Protein AF-A0A4R6WQK3-F1 (afdb_monomer)

Structure (mmCIF, N/CA/C/O backbone):
data_AF-A0A4R6WQK3-F1
#
_entry.id   AF-A0A4R6WQK3-F1
#
loop_
_atom_site.group_PDB
_atom_site.id
_atom_site.type_symbol
_atom_site.label_atom_id
_atom_site.label_alt_id
_atom_site.label_comp_id
_atom_site.label_asym_id
_atom_site.label_entity_id
_atom_site.label_seq_id
_atom_site.pdbx_PDB_ins_code
_atom_site.Cartn_x
_atom_site.Cartn_y
_atom_site.Cartn_z
_atom_site.occupancy
_atom_site.B_iso_or_equiv
_atom_site.auth_seq_id
_atom_site.auth_comp_id
_atom_site.auth_asym_id
_atom_site.auth_atom_id
_atom_site.pdbx_PDB_model_num
ATOM 1 N N . MET A 1 1 ? -24.749 -56.061 76.853 1.00 40.59 1 MET A N 1
ATOM 2 C CA . MET A 1 1 ? -24.405 -57.499 76.813 1.00 40.59 1 MET A CA 1
ATOM 3 C C . MET A 1 1 ? -24.961 -58.048 75.501 1.00 40.59 1 MET A C 1
ATOM 5 O O . MET A 1 1 ? -26.151 -57.873 75.310 1.00 40.59 1 MET A O 1
ATOM 9 N N . PHE A 1 2 ? -24.096 -58.599 74.630 1.00 40.03 2 PHE A N 1
ATOM 10 C CA . PHE A 1 2 ? -24.339 -59.311 73.343 1.00 40.03 2 PHE A CA 1
ATOM 11 C C . PHE A 1 2 ? -25.152 -58.577 72.244 1.00 40.03 2 PHE A C 1
ATOM 13 O O . PHE A 1 2 ? -26.299 -58.220 72.456 1.00 40.03 2 PHE A O 1
ATOM 20 N N . LEU A 1 3 ? -24.577 -58.136 71.110 1.00 48.84 3 LEU A N 1
ATOM 21 C CA . LEU A 1 3 ? -24.035 -58.845 69.920 1.00 48.84 3 LEU A CA 1
ATOM 22 C C . LEU A 1 3 ? -25.043 -59.727 69.158 1.00 48.84 3 LEU A C 1
ATOM 24 O O . LEU A 1 3 ? -25.442 -60.771 69.660 1.00 48.84 3 LEU A O 1
ATOM 28 N N . THR A 1 4 ? -25.350 -59.337 67.910 1.00 48.41 4 THR A N 1
ATOM 29 C CA . THR A 1 4 ? -25.173 -60.059 66.613 1.00 48.41 4 THR A CA 1
ATOM 30 C C . THR A 1 4 ? -26.139 -59.457 65.571 1.00 48.41 4 THR A C 1
ATOM 32 O O . THR A 1 4 ? -27.301 -59.228 65.868 1.00 48.41 4 THR A O 1
ATOM 35 N N . SER A 1 5 ? -25.657 -58.883 64.463 1.00 50.44 5 SER A N 1
ATOM 36 C CA . SER A 1 5 ? -25.149 -59.497 63.217 1.00 50.44 5 SER A CA 1
ATOM 37 C C . SER A 1 5 ? -26.269 -59.800 62.212 1.00 50.44 5 SER A C 1
ATOM 39 O O . SER A 1 5 ? -27.180 -60.565 62.504 1.00 50.44 5 SER A O 1
ATOM 41 N N . GLY A 1 6 ? -26.177 -59.205 61.020 1.00 42.44 6 GLY A N 1
ATOM 42 C CA . GLY A 1 6 ? -27.112 -59.422 59.915 1.00 42.44 6 GLY A CA 1
ATOM 43 C C . GLY A 1 6 ? -26.824 -58.505 58.728 1.00 42.44 6 GLY A C 1
ATOM 44 O O . GLY A 1 6 ? -27.454 -57.469 58.566 1.00 42.44 6 GLY A O 1
ATOM 45 N N . CYS A 1 7 ? -25.825 -58.883 57.935 1.00 49.28 7 CYS A N 1
ATOM 46 C CA . CYS A 1 7 ? -25.384 -58.232 56.706 1.00 49.28 7 CYS A CA 1
ATOM 47 C C . CYS A 1 7 ? -26.190 -58.778 55.512 1.00 49.28 7 CYS A C 1
ATOM 49 O O . CYS A 1 7 ? -26.206 -59.992 55.328 1.00 49.28 7 CYS A O 1
ATOM 51 N N . VAL A 1 8 ? -26.804 -57.923 54.684 1.00 52.94 8 VAL A N 1
ATOM 52 C CA . VAL A 1 8 ? -27.181 -58.260 53.295 1.00 52.94 8 VAL A CA 1
ATOM 53 C C . VAL A 1 8 ? -26.970 -57.020 52.430 1.00 52.94 8 VAL A C 1
ATOM 55 O O . VAL A 1 8 ? -27.574 -55.975 52.662 1.00 52.94 8 VAL A O 1
ATOM 58 N N . GLY A 1 9 ? -26.058 -57.139 51.467 1.00 49.06 9 GLY A N 1
ATOM 59 C CA . GLY A 1 9 ? -25.699 -56.079 50.536 1.00 49.06 9 GLY A CA 1
ATOM 60 C C . GLY A 1 9 ? -26.681 -55.926 49.377 1.00 49.06 9 GLY A C 1
ATOM 61 O O . GLY A 1 9 ? -27.311 -56.885 48.938 1.00 49.06 9 GLY A O 1
ATOM 62 N N . GLN A 1 10 ? -26.735 -54.713 48.834 1.00 50.44 10 GLN A N 1
ATOM 63 C CA . GLN A 1 10 ? -27.190 -54.454 47.472 1.00 50.44 10 GLN A CA 1
ATOM 64 C C . GLN A 1 10 ? -26.220 -53.470 46.819 1.00 50.44 10 GLN A C 1
ATOM 66 O O . GLN A 1 10 ? -26.047 -52.339 47.268 1.00 50.44 10 GLN A O 1
ATOM 71 N N . ALA A 1 11 ? -25.549 -53.950 45.774 1.00 47.66 11 ALA A N 1
ATOM 72 C CA . ALA A 1 11 ? -24.710 -53.158 44.898 1.00 47.66 11 ALA A CA 1
ATOM 73 C C . ALA A 1 11 ? -25.606 -52.344 43.954 1.00 47.66 11 ALA A C 1
ATOM 75 O O . ALA A 1 11 ? -26.336 -52.915 43.146 1.00 47.66 11 ALA A O 1
ATOM 76 N N . PHE A 1 12 ? -25.541 -51.016 44.042 1.00 48.69 12 PHE A N 1
ATOM 77 C CA . PHE A 1 12 ? -26.079 -50.130 43.014 1.00 48.69 12 PHE A CA 1
ATOM 78 C C . PHE A 1 12 ? -25.014 -49.931 41.934 1.00 48.69 12 PHE A C 1
ATOM 80 O O . PHE A 1 12 ? -23.957 -49.351 42.178 1.00 48.69 12 PHE A O 1
ATOM 87 N N . ALA A 1 13 ? -25.294 -50.439 40.737 1.00 47.22 13 ALA A N 1
ATOM 88 C CA . ALA A 1 13 ? -24.507 -50.175 39.545 1.00 47.22 13 ALA A CA 1
ATOM 89 C C . ALA A 1 13 ? -24.701 -48.709 39.117 1.00 47.22 13 ALA A C 1
ATOM 91 O O . ALA A 1 13 ? -25.792 -48.314 38.705 1.00 47.22 13 ALA A O 1
ATOM 92 N N . LEU A 1 14 ? -23.640 -47.901 39.210 1.00 48.97 14 LEU A N 1
ATOM 93 C CA . LEU A 1 14 ? -23.557 -46.596 38.553 1.00 48.97 14 LEU A CA 1
ATOM 94 C C . LEU A 1 14 ? -23.382 -46.818 37.042 1.00 48.97 14 LEU A C 1
ATOM 96 O O . LEU A 1 14 ? -22.298 -47.163 36.575 1.00 48.97 14 LEU A O 1
ATOM 100 N N . GLY A 1 15 ? -24.451 -46.614 36.275 1.00 45.59 15 GLY A N 1
ATOM 101 C CA . GLY A 1 15 ? -24.386 -46.489 34.820 1.00 45.59 15 GLY A CA 1
ATOM 102 C C . GLY A 1 15 ? -23.934 -45.083 34.429 1.00 45.59 15 GLY A C 1
ATOM 103 O O . GLY A 1 15 ? -24.731 -44.149 34.445 1.00 45.59 15 GLY A O 1
ATOM 104 N N . LEU A 1 16 ? -22.654 -44.929 34.087 1.00 52.94 16 LEU A N 1
ATOM 105 C CA . LEU A 1 16 ? -22.086 -43.698 33.539 1.00 52.94 16 LEU A CA 1
ATOM 106 C C . LEU A 1 16 ? -22.396 -43.634 32.029 1.00 52.94 16 LEU A C 1
ATOM 108 O O . LEU A 1 16 ? -21.703 -44.240 31.215 1.00 52.94 16 LEU A O 1
ATOM 112 N N . PHE A 1 17 ? -23.464 -42.931 31.647 1.00 49.69 17 PHE A N 1
ATOM 113 C CA . PHE A 1 17 ? -23.782 -42.645 30.243 1.00 49.69 17 PHE A CA 1
ATOM 114 C C . PHE A 1 17 ? -22.910 -41.471 29.759 1.00 49.69 17 PHE A C 1
ATOM 116 O O . PHE A 1 17 ? -23.266 -40.304 29.915 1.00 49.69 17 PHE A O 1
ATOM 123 N N . CYS A 1 18 ? -21.742 -41.768 29.183 1.00 47.00 18 CYS A N 1
ATOM 124 C CA . CYS A 1 18 ? -20.957 -40.787 28.429 1.00 47.00 18 CYS A CA 1
ATOM 125 C C . CYS A 1 18 ? -21.661 -40.491 27.097 1.00 47.00 18 CYS A C 1
ATOM 127 O O . CYS A 1 18 ? -21.449 -41.181 26.101 1.00 47.00 18 CYS A O 1
ATOM 129 N N . ALA A 1 19 ? -22.505 -39.459 27.074 1.00 54.47 19 ALA A N 1
ATOM 130 C CA . ALA A 1 19 ? -22.996 -38.867 25.837 1.00 54.47 19 ALA A CA 1
ATOM 131 C C . ALA A 1 19 ? -21.836 -38.128 25.148 1.00 54.47 19 ALA A C 1
ATOM 133 O O . ALA A 1 19 ? -21.533 -36.976 25.457 1.00 54.47 19 ALA A O 1
ATOM 134 N N . VAL A 1 20 ? -21.156 -38.814 24.228 1.00 56.25 20 VAL A N 1
ATOM 135 C CA . VAL A 1 20 ? -20.190 -38.207 23.308 1.00 56.25 20 VAL A CA 1
ATOM 136 C C . VAL A 1 20 ? -20.979 -37.346 22.321 1.00 56.25 20 VAL A C 1
ATOM 138 O O . VAL A 1 20 ? -21.488 -37.832 21.313 1.00 56.25 20 VAL A O 1
ATOM 141 N N . LEU A 1 21 ? -21.125 -36.059 22.639 1.00 55.09 21 LEU A N 1
ATOM 142 C CA . LEU A 1 21 ? -21.570 -35.038 21.695 1.00 55.09 21 LEU A CA 1
ATOM 143 C C . LEU A 1 21 ? -20.477 -34.887 20.632 1.00 55.09 21 LEU A C 1
ATOM 145 O O . LEU A 1 21 ? -19.506 -34.154 20.811 1.00 55.09 21 LEU A O 1
ATOM 149 N N . GLY A 1 22 ? -20.621 -35.640 19.541 1.00 47.19 22 GLY A N 1
ATOM 150 C CA . GLY A 1 22 ? -19.824 -35.489 18.331 1.00 47.19 22 GLY A CA 1
ATOM 151 C C . GLY A 1 22 ? -20.093 -34.127 17.704 1.00 47.19 22 GLY A C 1
ATOM 152 O O . GLY A 1 22 ? -20.988 -33.984 16.875 1.00 47.19 22 GLY A O 1
ATOM 153 N N . GLY A 1 23 ? -19.339 -33.116 18.132 1.00 52.25 23 GLY A N 1
ATOM 154 C CA . GLY A 1 23 ? -19.274 -31.835 17.447 1.00 52.25 23 GLY A CA 1
ATOM 155 C C . GLY A 1 23 ? -18.709 -32.056 16.050 1.00 52.25 23 GLY A C 1
ATOM 156 O O . GLY A 1 23 ? -17.587 -32.538 15.900 1.00 52.25 23 GLY A O 1
ATOM 157 N N . PHE A 1 24 ? -19.495 -31.721 15.029 1.00 51.81 24 PHE A N 1
ATOM 158 C CA . PHE A 1 24 ? -19.010 -31.607 13.661 1.00 51.81 24 PHE A CA 1
ATOM 159 C C . PHE A 1 24 ? -17.927 -30.526 13.639 1.00 51.81 24 PHE A C 1
ATOM 161 O O . PHE A 1 24 ? -18.221 -29.332 13.665 1.00 51.81 24 PHE A O 1
ATOM 168 N N . V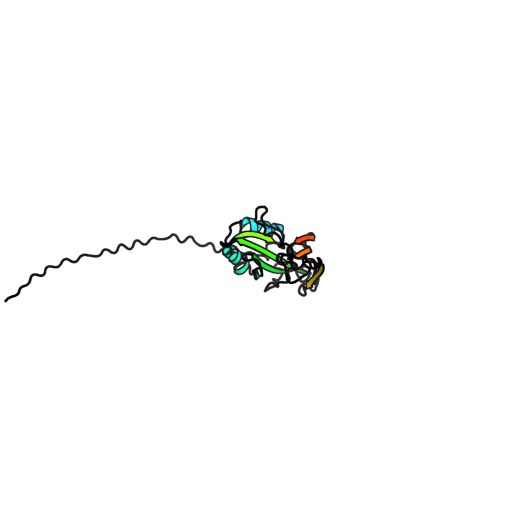AL A 1 25 ? -16.662 -30.944 13.634 1.00 50.97 25 VAL A N 1
ATOM 169 C CA . VAL A 1 25 ? -15.543 -30.053 13.342 1.00 50.97 25 VAL A CA 1
ATOM 170 C C . VAL A 1 25 ? -15.605 -29.807 11.842 1.00 50.97 25 VAL A C 1
ATOM 172 O O . VAL A 1 25 ? -15.154 -30.634 11.050 1.00 50.97 25 VAL A O 1
ATOM 175 N N . SER A 1 26 ? -16.245 -28.710 11.437 1.00 51.59 26 SER A N 1
ATOM 176 C CA . SER A 1 26 ? -16.179 -28.260 10.051 1.00 51.59 26 SER A CA 1
ATOM 177 C C . SER A 1 26 ? -14.702 -28.120 9.673 1.00 51.59 26 SER A C 1
ATOM 179 O O . SER A 1 26 ? -13.951 -27.500 10.433 1.00 51.59 26 SER A O 1
ATOM 181 N N . PRO A 1 27 ? -14.253 -28.701 8.547 1.00 44.97 27 PRO A N 1
ATOM 182 C CA . PRO A 1 27 ? -12.886 -28.519 8.097 1.00 44.97 27 PRO A CA 1
ATOM 183 C C . PRO A 1 27 ? -12.655 -27.021 7.913 1.00 44.97 27 PRO A C 1
ATOM 185 O O . PRO A 1 27 ? -13.315 -26.375 7.102 1.00 44.97 27 PRO A O 1
ATOM 188 N N . SER A 1 28 ? -11.742 -26.467 8.710 1.00 45.31 28 SER A N 1
ATOM 189 C CA . SER A 1 28 ? -11.215 -25.130 8.483 1.00 45.31 28 SER A CA 1
ATOM 190 C C . SER A 1 28 ? -10.532 -25.171 7.122 1.00 45.31 28 SER A C 1
ATOM 192 O O . SER A 1 28 ? -9.468 -25.776 6.976 1.00 45.31 28 SER A O 1
ATOM 194 N N . SER A 1 29 ? -11.181 -24.623 6.094 1.00 52.72 29 SER A N 1
ATOM 195 C CA . SER A 1 29 ? -10.520 -24.364 4.824 1.00 52.72 29 SER A CA 1
ATOM 196 C C . SER A 1 29 ? -9.382 -23.407 5.140 1.00 52.72 29 SER A C 1
ATOM 198 O O . SER A 1 29 ? -9.635 -22.244 5.458 1.00 52.72 29 SER A O 1
ATOM 200 N N . ALA A 1 30 ? -8.145 -23.905 5.124 1.00 53.00 30 ALA A N 1
ATOM 201 C CA . ALA A 1 30 ? -6.971 -23.058 5.220 1.00 53.00 30 ALA A CA 1
ATOM 202 C C . ALA A 1 30 ? -7.090 -22.025 4.098 1.00 53.00 30 ALA A C 1
ATOM 204 O O . ALA A 1 30 ? -7.002 -22.372 2.920 1.00 53.00 30 ALA A O 1
ATOM 205 N N . GLN A 1 31 ? -7.409 -20.787 4.467 1.00 61.62 31 GLN A N 1
ATOM 206 C CA . GLN A 1 31 ? -7.573 -19.712 3.510 1.00 61.62 31 GLN A CA 1
ATOM 207 C C . GLN A 1 31 ? -6.227 -19.547 2.813 1.00 61.62 31 GLN A C 1
ATOM 209 O O . GLN A 1 31 ? -5.219 -19.258 3.460 1.00 61.62 31 GLN A O 1
ATOM 214 N N . SER A 1 32 ? -6.192 -19.838 1.512 1.00 74.56 32 SER A N 1
ATOM 215 C CA . SER A 1 32 ? -4.992 -19.650 0.708 1.00 74.56 32 SER A CA 1
ATOM 216 C C . SER A 1 32 ? -4.577 -18.186 0.816 1.00 74.56 32 SER A C 1
ATOM 218 O O . SER A 1 32 ? -5.418 -17.301 0.654 1.00 74.56 32 SER A O 1
ATOM 220 N N . GLY A 1 33 ? -3.305 -17.942 1.126 1.00 89.25 33 GLY A N 1
ATOM 221 C CA . GLY A 1 33 ? -2.746 -16.595 1.174 1.00 89.25 33 GLY A CA 1
ATOM 222 C C . GLY A 1 33 ? -2.925 -15.830 -0.133 1.00 89.25 33 GLY A C 1
ATOM 223 O O . GLY A 1 33 ? -3.205 -16.416 -1.180 1.00 89.25 33 GLY A O 1
ATOM 224 N N . ILE A 1 34 ? -2.723 -14.516 -0.074 1.00 94.19 34 ILE A N 1
ATOM 225 C CA . ILE A 1 34 ? -2.724 -13.681 -1.275 1.00 94.19 34 ILE A CA 1
ATOM 226 C C . ILE A 1 34 ? -1.427 -13.882 -2.055 1.00 94.19 34 ILE A C 1
ATOM 228 O O . ILE A 1 34 ? -0.342 -13.635 -1.537 1.00 94.19 34 ILE A O 1
ATOM 232 N N . ASP A 1 35 ? -1.544 -14.273 -3.323 1.00 95.69 35 ASP A N 1
ATOM 233 C CA . ASP A 1 35 ? -0.432 -14.209 -4.269 1.00 95.69 35 ASP A CA 1
ATOM 234 C C . ASP A 1 35 ? -0.355 -12.806 -4.885 1.00 95.69 35 ASP A C 1
ATOM 236 O O . ASP A 1 35 ? -0.989 -12.508 -5.902 1.00 95.69 35 ASP A O 1
ATOM 240 N N . PHE A 1 36 ? 0.437 -11.937 -4.259 1.00 96.75 36 PHE A N 1
ATOM 241 C CA . PHE A 1 36 ? 0.648 -10.563 -4.712 1.00 96.75 36 PHE A CA 1
ATOM 242 C C . PHE A 1 36 ? 1.251 -10.456 -6.118 1.00 96.75 36 PHE A C 1
ATOM 244 O O . PHE A 1 36 ? 1.063 -9.425 -6.762 1.00 96.75 36 PHE A O 1
ATOM 251 N N . HIS A 1 37 ? 1.952 -11.485 -6.611 1.00 95.19 37 HIS A N 1
ATOM 252 C CA . HIS A 1 37 ? 2.523 -11.476 -7.961 1.00 95.19 37 HIS A CA 1
ATOM 253 C C . HIS A 1 37 ? 1.466 -11.677 -9.047 1.00 95.19 37 HIS A C 1
ATOM 255 O O . HIS A 1 37 ? 1.647 -11.211 -10.171 1.00 95.19 37 HIS A O 1
ATOM 261 N N . SER A 1 38 ? 0.368 -12.360 -8.719 1.00 95.56 38 SER A N 1
ATOM 262 C CA . SER A 1 38 ? -0.731 -12.613 -9.656 1.00 95.56 38 SER A CA 1
ATOM 263 C C . SER A 1 38 ? -1.628 -11.392 -9.886 1.00 95.56 38 SER A C 1
ATOM 265 O O . SER A 1 38 ? -2.363 -11.336 -10.872 1.00 95.56 38 SER A O 1
ATOM 267 N N . VAL A 1 39 ? -1.563 -10.397 -8.997 1.00 97.31 39 VAL A N 1
ATOM 268 C CA . VAL A 1 39 ? -2.381 -9.185 -9.062 1.00 97.31 39 VAL A CA 1
ATOM 269 C C . VAL A 1 39 ? -1.574 -8.075 -9.720 1.00 97.31 39 VAL A C 1
ATOM 271 O O . VAL A 1 39 ? -0.592 -7.595 -9.164 1.00 97.31 39 VAL A O 1
ATOM 274 N N . VAL A 1 40 ? -1.983 -7.655 -10.918 1.00 96.75 40 VAL A N 1
ATOM 275 C CA . VAL A 1 40 ? -1.186 -6.724 -11.734 1.00 96.75 40 VAL A CA 1
ATOM 276 C C . VAL A 1 40 ? -1.645 -5.278 -11.584 1.00 96.75 40 VAL A C 1
ATOM 278 O O . VAL A 1 40 ? -0.815 -4.376 -11.663 1.00 96.75 40 VAL A O 1
ATOM 281 N N . THR A 1 41 ? -2.941 -5.018 -11.392 1.00 97.88 41 THR A N 1
ATOM 282 C CA . THR A 1 41 ? -3.485 -3.650 -11.388 1.00 97.88 41 THR A CA 1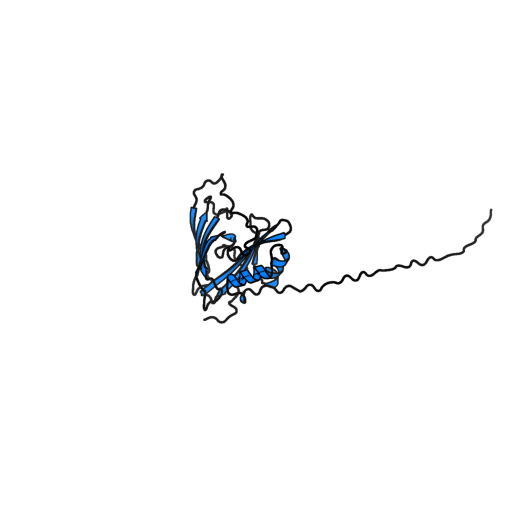
ATOM 283 C C . THR A 1 41 ? -4.116 -3.267 -10.051 1.00 97.88 41 THR A C 1
ATOM 285 O O . THR A 1 41 ? -4.580 -4.121 -9.294 1.00 97.88 41 THR A O 1
ATOM 288 N N . LEU A 1 42 ? -4.185 -1.959 -9.767 1.00 96.81 42 LEU A N 1
ATOM 289 C CA . LEU A 1 42 ? -4.896 -1.443 -8.585 1.00 96.81 42 LEU A CA 1
ATOM 290 C C . LEU A 1 42 ? -6.372 -1.881 -8.559 1.00 96.81 42 LEU A C 1
ATOM 292 O O . LEU A 1 42 ? -6.918 -2.152 -7.491 1.00 96.81 42 LEU A O 1
ATOM 296 N N . GLN A 1 43 ? -7.013 -1.962 -9.730 1.00 97.12 43 GLN A N 1
ATOM 297 C CA . GLN A 1 43 ? -8.407 -2.388 -9.857 1.00 97.12 43 GLN A CA 1
ATOM 298 C C . GLN A 1 43 ? -8.581 -3.866 -9.496 1.00 97.12 43 GLN A C 1
ATOM 300 O O . GLN A 1 43 ? -9.524 -4.201 -8.780 1.00 97.12 43 GLN A O 1
ATOM 305 N N . ASP A 1 44 ? -7.666 -4.729 -9.939 1.00 98.00 44 ASP A N 1
ATOM 306 C CA . ASP A 1 44 ? -7.709 -6.159 -9.619 1.00 98.00 44 ASP A CA 1
ATOM 307 C C . ASP A 1 44 ? -7.529 -6.382 -8.118 1.00 98.00 44 ASP A C 1
ATOM 309 O O . ASP A 1 44 ? -8.294 -7.130 -7.510 1.00 98.00 44 ASP A O 1
ATOM 313 N N . MET A 1 45 ? -6.582 -5.669 -7.495 1.00 98.25 45 MET A N 1
ATOM 314 C CA . MET A 1 45 ? -6.395 -5.725 -6.043 1.00 98.25 45 MET A CA 1
ATOM 315 C C . MET A 1 45 ? -7.644 -5.237 -5.308 1.00 98.25 45 MET A C 1
ATOM 317 O O . MET A 1 45 ? -8.094 -5.871 -4.356 1.00 98.25 45 MET A O 1
ATOM 321 N N . ARG A 1 46 ? -8.264 -4.144 -5.771 1.00 98.25 46 ARG A N 1
ATOM 322 C CA . ARG A 1 46 ? -9.514 -3.637 -5.189 1.00 98.25 46 ARG A CA 1
ATOM 323 C C . ARG A 1 46 ? -10.617 -4.684 -5.254 1.00 98.25 46 ARG A C 1
ATOM 325 O O . ARG A 1 46 ? -11.256 -4.950 -4.238 1.00 98.25 46 ARG A O 1
ATOM 332 N N . GLN A 1 47 ? -10.824 -5.289 -6.421 1.00 98.25 47 GLN A N 1
ATOM 333 C CA . GLN A 1 47 ? -11.848 -6.310 -6.608 1.00 98.25 47 GLN A CA 1
ATOM 334 C C . GLN A 1 47 ? -11.574 -7.543 -5.742 1.00 98.25 47 GLN A C 1
ATOM 336 O O . GLN A 1 47 ? -12.504 -8.084 -5.139 1.00 98.25 47 GLN A O 1
ATOM 341 N N . LEU A 1 48 ? -10.310 -7.960 -5.642 1.00 97.69 48 LEU A N 1
ATOM 342 C CA . LEU A 1 48 ? -9.889 -9.049 -4.772 1.00 97.69 48 LEU A CA 1
ATOM 343 C C . LEU A 1 48 ? -10.271 -8.759 -3.319 1.00 97.69 48 LEU A C 1
ATOM 345 O O . LEU A 1 48 ? -10.941 -9.587 -2.702 1.00 97.69 48 LEU A O 1
ATOM 349 N N . ILE A 1 49 ? -9.909 -7.582 -2.794 1.00 98.06 49 ILE A N 1
ATOM 350 C CA . ILE A 1 49 ? -10.204 -7.220 -1.401 1.00 98.06 49 ILE A CA 1
ATOM 351 C C . ILE A 1 49 ? -11.712 -7.166 -1.166 1.00 98.06 49 ILE A C 1
ATOM 353 O O . ILE A 1 49 ? -12.198 -7.761 -0.209 1.00 98.06 49 ILE A O 1
ATOM 357 N N . MET A 1 50 ? -12.466 -6.524 -2.063 1.00 97.75 50 MET A N 1
ATOM 358 C CA . MET A 1 50 ? -13.924 -6.434 -1.934 1.00 97.75 50 MET A CA 1
ATOM 359 C C . MET A 1 50 ? -14.607 -7.803 -1.920 1.00 97.75 50 MET A C 1
ATOM 361 O O . MET A 1 50 ? -15.608 -7.981 -1.232 1.00 97.75 50 MET A O 1
ATOM 365 N N . THR A 1 51 ?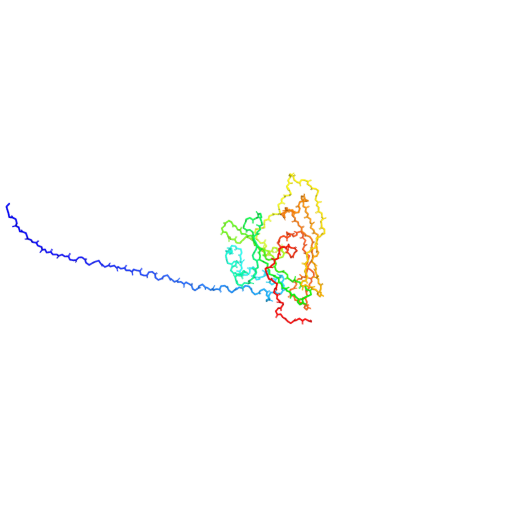 -14.078 -8.761 -2.683 1.00 96.94 51 THR A N 1
ATOM 366 C CA . THR A 1 51 ? -14.675 -10.094 -2.825 1.00 96.94 51 THR A CA 1
ATOM 367 C C . THR A 1 51 ? -14.294 -11.014 -1.666 1.00 96.94 51 THR A C 1
ATOM 369 O O . THR A 1 51 ? -15.134 -11.769 -1.185 1.00 96.94 51 THR A O 1
ATOM 372 N N . GLN A 1 52 ? -13.035 -10.977 -1.224 1.00 96.69 52 GLN A N 1
ATOM 373 C CA . GLN A 1 52 ? -12.509 -11.924 -0.235 1.00 96.69 52 GLN A CA 1
ATOM 374 C C . GLN A 1 52 ? -12.602 -11.424 1.209 1.00 96.69 52 GLN A C 1
ATOM 376 O O . GLN A 1 52 ? -12.655 -12.238 2.130 1.00 96.69 52 GLN A O 1
ATOM 381 N N . PHE A 1 53 ? -12.626 -10.106 1.413 1.00 97.19 53 PHE A N 1
ATOM 382 C CA . PHE A 1 53 ? -12.586 -9.480 2.734 1.00 97.19 53 PHE A CA 1
ATOM 383 C C . PHE A 1 53 ? -13.650 -8.381 2.847 1.00 97.19 53 PHE A C 1
ATOM 385 O O . PHE A 1 53 ? -13.305 -7.209 2.986 1.00 97.19 53 PHE A O 1
ATOM 392 N N . PRO A 1 54 ? -14.952 -8.714 2.771 1.00 97.38 54 PRO A N 1
ATOM 393 C CA . PRO A 1 54 ? -16.012 -7.719 2.906 1.00 97.38 54 PRO A CA 1
ATOM 394 C C . PRO A 1 54 ? -15.938 -6.974 4.251 1.00 97.38 54 PRO A C 1
ATOM 396 O O . PRO A 1 54 ? -15.324 -7.444 5.215 1.00 97.38 54 PRO A O 1
ATOM 399 N N . LEU A 1 55 ? -16.603 -5.820 4.344 1.00 98.06 55 LEU A N 1
ATOM 400 C CA . LEU A 1 55 ? -16.766 -5.105 5.616 1.00 98.06 55 LEU A CA 1
ATOM 401 C C . LEU A 1 55 ? -17.281 -6.053 6.714 1.00 98.06 55 LEU A C 1
ATOM 403 O O . LEU A 1 55 ? -18.113 -6.925 6.465 1.00 98.06 55 LEU A O 1
ATOM 407 N N . GLY A 1 56 ? -16.758 -5.903 7.929 1.00 97.69 56 GLY A N 1
ATOM 408 C CA . GLY A 1 56 ? -17.016 -6.811 9.046 1.00 97.69 56 GLY A CA 1
ATOM 409 C C . GLY A 1 56 ? -16.090 -8.034 9.116 1.00 97.69 56 GLY A C 1
ATOM 410 O O . GLY A 1 56 ? -16.155 -8.787 10.093 1.00 97.69 56 GLY A O 1
ATOM 411 N N . THR A 1 57 ? -15.210 -8.242 8.129 1.00 98.25 57 THR A N 1
ATOM 412 C CA . THR A 1 57 ? -14.200 -9.311 8.193 1.00 98.25 57 THR A CA 1
ATOM 413 C C . THR A 1 57 ? -13.319 -9.149 9.432 1.00 98.25 57 THR A C 1
ATOM 415 O O . THR A 1 57 ? -12.980 -8.036 9.830 1.00 98.25 57 THR A O 1
ATOM 418 N N . ASP A 1 58 ? -12.982 -10.271 10.064 1.00 98.12 58 ASP A N 1
ATOM 419 C CA . ASP A 1 58 ? -12.142 -10.299 11.256 1.00 98.12 58 ASP A CA 1
ATOM 420 C C . ASP A 1 58 ? -10.689 -9.902 10.942 1.00 98.12 58 ASP A C 1
ATOM 422 O O . ASP A 1 58 ? -10.114 -10.325 9.934 1.00 98.12 58 ASP A O 1
ATOM 426 N N . ARG A 1 59 ? -10.076 -9.113 11.828 1.00 98.19 59 ARG A N 1
ATOM 427 C CA . ARG A 1 59 ? -8.679 -8.672 11.722 1.00 98.19 59 ARG A CA 1
ATOM 428 C C . ARG A 1 59 ? -7.705 -9.832 11.541 1.00 98.19 59 ARG A C 1
ATOM 430 O O . ARG A 1 59 ? -6.780 -9.731 10.735 1.00 98.19 59 ARG A O 1
ATOM 437 N N . GLN A 1 60 ? -7.908 -10.945 12.243 1.00 97.94 60 GLN A N 1
ATOM 438 C CA . GLN A 1 60 ? -7.028 -12.102 12.123 1.00 97.94 60 GLN A CA 1
ATOM 439 C C . GLN A 1 60 ? -7.162 -12.770 10.751 1.00 97.94 60 GLN A C 1
ATOM 441 O O . GLN A 1 60 ? -6.170 -13.265 10.225 1.00 97.94 60 GLN A O 1
ATOM 446 N N . THR A 1 61 ? -8.340 -12.735 10.123 1.00 97.25 61 THR A N 1
ATOM 447 C CA . THR A 1 61 ? -8.524 -13.245 8.755 1.00 97.25 61 THR A CA 1
ATOM 448 C C . THR A 1 61 ? -7.667 -12.475 7.749 1.00 97.25 61 THR A C 1
ATOM 450 O O . THR A 1 61 ? -6.984 -13.104 6.940 1.00 97.25 61 THR A O 1
ATOM 453 N N . LEU A 1 62 ? -7.638 -11.137 7.822 1.00 97.50 62 LEU A N 1
ATOM 454 C CA . LEU A 1 62 ? -6.773 -10.329 6.948 1.00 97.50 62 LEU A CA 1
ATOM 455 C C . LEU A 1 62 ? -5.293 -10.603 7.227 1.00 97.50 62 LEU A C 1
ATOM 457 O O . LEU A 1 62 ? -4.528 -10.820 6.288 1.00 97.50 62 LEU A O 1
ATOM 461 N N . ARG A 1 63 ? -4.888 -10.652 8.503 1.00 98.06 63 ARG A N 1
ATOM 462 C CA . ARG A 1 63 ? -3.504 -10.974 8.887 1.00 98.06 63 ARG A CA 1
ATOM 463 C C . ARG A 1 63 ? -3.072 -12.338 8.355 1.00 98.06 63 ARG A C 1
ATOM 465 O O . ARG A 1 63 ? -2.024 -12.430 7.726 1.00 98.06 63 ARG A O 1
ATOM 472 N N . ASN A 1 64 ? -3.894 -13.371 8.515 1.00 97.56 64 ASN A N 1
ATOM 473 C CA . ASN A 1 64 ? -3.589 -14.704 7.997 1.00 97.56 64 ASN A CA 1
ATOM 474 C C . ASN A 1 64 ? -3.412 -14.682 6.469 1.00 97.56 64 ASN A C 1
ATOM 476 O O . ASN A 1 64 ? -2.488 -15.297 5.941 1.00 97.56 64 ASN A O 1
ATOM 480 N N . ALA A 1 65 ? -4.277 -13.965 5.746 1.00 97.12 65 ALA A N 1
ATOM 481 C CA . ALA A 1 65 ? -4.230 -13.933 4.289 1.00 97.12 65 ALA A CA 1
ATOM 482 C C . ALA A 1 65 ? -3.043 -13.124 3.741 1.00 97.12 65 ALA A C 1
ATOM 484 O O . ALA A 1 65 ? -2.339 -13.600 2.847 1.00 97.12 65 ALA A O 1
ATOM 485 N N . PHE A 1 66 ? -2.805 -11.920 4.269 1.00 97.81 66 PHE A N 1
ATOM 486 C CA . PHE A 1 66 ? -1.766 -11.018 3.769 1.00 97.81 66 PHE A CA 1
ATOM 487 C C . PHE A 1 66 ? -0.388 -11.298 4.368 1.00 97.81 66 PHE A C 1
ATOM 489 O O . PHE A 1 66 ? 0.598 -11.243 3.641 1.00 97.81 66 PHE A O 1
ATOM 496 N N . VAL A 1 67 ? -0.299 -11.619 5.660 1.00 97.69 67 VAL A N 1
ATOM 497 C CA . VAL A 1 67 ? 0.975 -11.804 6.375 1.00 97.69 67 VAL A CA 1
ATOM 498 C C . VAL A 1 67 ? 1.403 -13.264 6.324 1.00 97.69 67 VAL A C 1
ATOM 500 O O . VAL A 1 67 ? 2.411 -13.591 5.700 1.00 97.69 67 VAL A O 1
ATOM 503 N N . ASP A 1 68 ? 0.631 -14.169 6.924 1.00 96.00 68 ASP A N 1
ATOM 504 C CA . ASP A 1 68 ? 1.064 -15.566 7.050 1.00 96.00 68 ASP A CA 1
ATOM 505 C C . ASP A 1 68 ? 1.090 -16.267 5.692 1.00 96.00 68 ASP A C 1
ATOM 507 O O . ASP A 1 68 ? 2.059 -16.955 5.353 1.00 96.00 68 ASP A O 1
ATOM 511 N N . GLY A 1 69 ? 0.042 -16.057 4.898 1.00 93.94 69 GLY A N 1
ATOM 512 C CA . GLY A 1 69 ? -0.097 -16.597 3.556 1.00 93.94 69 GLY A CA 1
ATOM 513 C C . GLY A 1 69 ? 0.640 -15.776 2.497 1.00 93.94 69 GLY A C 1
ATOM 514 O O . GLY A 1 69 ? 1.410 -16.340 1.725 1.00 93.94 69 GLY A O 1
ATOM 515 N N . GLY A 1 70 ? 0.420 -14.458 2.470 1.00 95.88 70 GLY A N 1
ATOM 516 C CA . GLY A 1 70 ? 0.943 -13.559 1.433 1.00 95.88 70 GLY A CA 1
ATOM 517 C C . GLY A 1 70 ? 2.332 -12.971 1.697 1.00 95.88 70 GLY A C 1
ATOM 518 O O . GLY A 1 70 ? 2.906 -12.352 0.806 1.00 95.88 70 GLY A O 1
ATOM 519 N N . LYS A 1 71 ? 2.898 -13.174 2.893 1.00 97.31 71 LYS A N 1
ATOM 520 C CA . LYS A 1 71 ? 4.233 -12.690 3.299 1.00 97.31 71 LYS A CA 1
ATOM 521 C C . LYS A 1 71 ? 4.404 -11.168 3.272 1.00 97.31 71 LYS A C 1
ATOM 523 O O . LYS A 1 71 ? 5.531 -10.684 3.222 1.00 97.31 71 LYS A O 1
ATOM 528 N N . ALA A 1 72 ? 3.311 -10.410 3.330 1.00 98.31 72 ALA A N 1
ATOM 529 C CA . ALA A 1 72 ? 3.370 -8.968 3.510 1.00 98.31 72 ALA A CA 1
ATOM 530 C C . ALA A 1 72 ? 3.867 -8.608 4.915 1.00 98.31 72 ALA A C 1
ATOM 532 O O . ALA A 1 72 ? 3.573 -9.282 5.903 1.00 98.31 72 ALA A O 1
ATOM 533 N N . THR A 1 73 ? 4.570 -7.490 5.006 1.00 98.62 73 THR A N 1
ATOM 534 C CA . THR A 1 73 ? 5.035 -6.921 6.266 1.00 98.62 73 THR A CA 1
ATOM 535 C C . THR A 1 73 ? 3.919 -6.143 6.946 1.00 98.62 73 THR A C 1
ATOM 537 O O . THR A 1 73 ? 3.404 -5.175 6.392 1.00 98.62 73 THR A O 1
ATOM 540 N N . LEU A 1 74 ? 3.573 -6.534 8.172 1.00 98.50 74 LEU A N 1
ATOM 541 C CA . LEU A 1 74 ? 2.589 -5.841 9.000 1.00 98.50 74 LEU A CA 1
ATOM 542 C C . LEU A 1 74 ? 3.217 -4.653 9.746 1.00 98.50 74 LEU A C 1
ATOM 544 O O . LEU A 1 74 ? 4.275 -4.783 10.371 1.00 98.50 74 LEU A O 1
ATOM 548 N N . ARG A 1 75 ? 2.526 -3.511 9.737 1.00 98.38 75 ARG A N 1
ATOM 549 C CA . ARG A 1 75 ? 2.809 -2.343 10.585 1.00 98.38 75 ARG A CA 1
ATOM 550 C C . ARG A 1 75 ? 1.508 -1.809 11.175 1.00 98.38 75 ARG A C 1
ATOM 552 O O . ARG A 1 75 ? 0.535 -1.612 10.453 1.00 98.38 75 ARG A O 1
ATOM 559 N N . GLU A 1 76 ? 1.487 -1.560 12.477 1.00 97.44 76 GLU A N 1
ATOM 560 C CA . GLU A 1 76 ? 0.365 -0.875 13.128 1.00 97.44 76 GLU A CA 1
ATOM 561 C C . GLU A 1 76 ? 0.543 0.643 13.020 1.00 97.44 76 GLU A C 1
ATOM 563 O O . GLU A 1 76 ? 1.669 1.144 12.965 1.00 97.44 76 GLU A O 1
ATOM 568 N N . HIS A 1 77 ? -0.561 1.384 12.955 1.00 95.31 77 HIS A N 1
ATOM 569 C CA . HIS A 1 77 ? -0.499 2.842 12.939 1.00 95.31 77 HIS A CA 1
ATOM 570 C C . HIS A 1 77 ? -0.015 3.352 14.307 1.00 95.31 77 HIS A C 1
ATOM 572 O O . HIS A 1 77 ? -0.535 2.900 15.330 1.00 95.31 77 HIS A O 1
ATOM 578 N N . PRO A 1 78 ? 0.928 4.312 14.370 1.00 92.06 78 PRO A N 1
ATOM 579 C CA . PRO A 1 78 ? 1.543 4.728 15.636 1.00 92.06 78 PRO A CA 1
ATOM 580 C C . PRO A 1 78 ? 0.555 5.345 16.642 1.00 92.06 78 PRO A C 1
ATOM 582 O O . PRO A 1 78 ? 0.675 5.119 17.843 1.00 92.06 78 PRO A O 1
ATOM 585 N N . SER A 1 79 ? -0.434 6.102 16.164 1.00 89.19 79 SER A N 1
ATOM 586 C CA . SER A 1 79 ? -1.422 6.808 16.999 1.00 89.19 79 SER A CA 1
ATOM 587 C C . SER A 1 79 ? -2.868 6.290 16.886 1.00 89.19 79 SER A C 1
ATOM 589 O O . SER A 1 79 ? -3.663 6.471 17.811 1.00 89.19 79 SER A O 1
ATOM 591 N N . ARG A 1 80 ? -3.243 5.639 15.773 1.00 90.12 80 ARG A N 1
ATOM 592 C CA . ARG A 1 80 ? -4.619 5.208 15.490 1.00 90.12 80 ARG A CA 1
ATOM 593 C C . ARG A 1 80 ? -4.794 3.737 15.848 1.00 90.12 80 ARG A C 1
ATOM 595 O O . ARG A 1 80 ? -4.468 2.837 15.073 1.00 90.12 80 ARG A O 1
ATOM 602 N N . LYS A 1 81 ? -5.340 3.485 17.039 1.00 93.31 81 LYS A N 1
ATOM 603 C CA . LYS A 1 81 ? -5.698 2.126 17.471 1.00 93.31 81 LYS A CA 1
ATOM 604 C C . LYS A 1 81 ? -6.653 1.483 16.467 1.00 93.31 81 LYS A C 1
ATOM 606 O O . LYS A 1 81 ? -7.627 2.104 16.064 1.00 93.31 81 LYS A O 1
ATOM 611 N N . GLY A 1 82 ? -6.378 0.232 16.110 1.00 95.25 82 GLY A N 1
ATOM 612 C CA . GLY A 1 82 ? -7.194 -0.506 15.147 1.00 95.25 82 GLY A CA 1
ATOM 613 C C . GLY A 1 82 ? -6.908 -0.163 13.684 1.00 95.25 82 GLY A C 1
ATOM 614 O O . GLY A 1 82 ? -7.592 -0.695 12.828 1.00 95.25 82 GLY A O 1
ATOM 615 N N . SER A 1 83 ? -5.903 0.662 13.375 1.00 96.94 83 SER A N 1
ATOM 616 C CA . SER A 1 83 ? -5.419 0.860 12.004 1.00 96.94 83 SER A CA 1
ATOM 617 C C . SER A 1 83 ? -4.111 0.095 11.799 1.00 96.94 83 SER A C 1
ATOM 619 O O . SER A 1 83 ? -3.177 0.216 12.594 1.00 96.94 83 SER A O 1
ATOM 621 N N . GLU A 1 84 ? -4.014 -0.684 10.725 1.00 98.12 84 GLU A N 1
ATOM 622 C CA . GLU A 1 84 ? -2.782 -1.382 10.336 1.00 98.12 84 GLU A CA 1
ATOM 623 C C . GLU A 1 84 ? -2.590 -1.393 8.817 1.00 98.12 84 GLU A C 1
ATOM 625 O O . GLU A 1 84 ? -3.521 -1.121 8.060 1.00 98.12 84 GLU A O 1
ATOM 630 N N . LYS A 1 85 ? -1.362 -1.655 8.372 1.00 98.12 85 LYS A N 1
ATOM 631 C CA . LYS A 1 85 ? -1.019 -1.803 6.960 1.00 98.12 85 LYS A CA 1
ATOM 632 C C . LYS A 1 85 ? -0.156 -3.029 6.707 1.00 98.12 85 LYS A C 1
ATOM 634 O O . LYS A 1 85 ? 0.597 -3.468 7.575 1.00 98.12 85 LYS A O 1
ATOM 639 N N . TYR A 1 86 ? -0.267 -3.536 5.491 1.00 98.56 86 TYR A N 1
ATOM 640 C CA . TYR A 1 86 ? 0.420 -4.694 4.951 1.00 98.56 86 TYR A CA 1
ATOM 641 C C . TYR A 1 86 ? 1.219 -4.223 3.735 1.00 98.56 86 TYR A C 1
ATOM 643 O O . TYR A 1 86 ? 0.647 -3.792 2.730 1.00 98.56 86 TYR A O 1
ATOM 651 N N . LEU A 1 87 ? 2.542 -4.258 3.858 1.00 98.69 87 LEU A N 1
ATOM 652 C CA . LEU A 1 87 ? 3.476 -3.797 2.839 1.00 98.69 87 LEU A CA 1
ATOM 653 C C . LEU A 1 87 ? 4.030 -4.988 2.060 1.00 98.69 87 LEU A C 1
ATOM 655 O O . LEU A 1 87 ? 4.587 -5.910 2.655 1.00 98.69 87 LEU A O 1
ATOM 659 N N . TYR A 1 88 ? 3.914 -4.946 0.737 1.00 98.50 88 TYR A N 1
ATOM 660 C CA . TYR A 1 88 ? 4.526 -5.928 -0.150 1.00 98.50 88 TYR A CA 1
ATOM 661 C C . TYR A 1 88 ? 5.179 -5.225 -1.336 1.00 98.50 88 TYR A C 1
ATOM 663 O O . TYR A 1 88 ? 4.494 -4.600 -2.150 1.00 98.50 88 TYR A O 1
ATOM 671 N N . ASP A 1 89 ? 6.503 -5.327 -1.424 1.00 98.25 89 ASP A N 1
ATOM 672 C CA . ASP A 1 89 ? 7.296 -4.675 -2.461 1.00 98.25 89 ASP A CA 1
ATOM 673 C C . ASP A 1 89 ? 7.759 -5.700 -3.507 1.00 98.25 89 ASP A C 1
ATOM 675 O O . ASP A 1 89 ? 8.210 -6.791 -3.163 1.00 98.25 89 ASP A O 1
ATOM 679 N N . ILE A 1 90 ? 7.676 -5.342 -4.791 1.00 98.25 90 ILE A N 1
ATOM 680 C CA . ILE A 1 90 ? 8.109 -6.154 -5.934 1.00 98.25 90 ILE A CA 1
ATOM 681 C C . ILE A 1 90 ? 9.143 -5.365 -6.734 1.00 98.25 90 ILE A C 1
ATOM 683 O O . ILE A 1 90 ? 8.859 -4.285 -7.255 1.00 98.25 90 ILE A O 1
ATOM 687 N N . ASN A 1 91 ? 10.339 -5.921 -6.886 1.00 97.75 91 ASN A N 1
ATOM 688 C CA . ASN A 1 91 ? 11.357 -5.394 -7.781 1.00 97.75 91 ASN A CA 1
ATOM 689 C C . ASN A 1 91 ? 10.988 -5.733 -9.234 1.00 97.75 91 ASN A C 1
ATOM 691 O O . ASN A 1 91 ? 11.179 -6.864 -9.686 1.00 97.75 91 ASN A O 1
ATOM 695 N N . LEU A 1 92 ? 10.474 -4.749 -9.973 1.00 97.25 92 LEU A N 1
ATOM 696 C CA . LEU A 1 92 ? 10.121 -4.869 -11.385 1.00 97.25 92 LEU A CA 1
ATOM 697 C C . LEU A 1 92 ? 11.380 -4.756 -12.250 1.00 97.25 92 LEU A C 1
ATOM 699 O O . LEU A 1 92 ? 11.644 -3.729 -12.878 1.00 97.25 92 LEU A O 1
ATOM 703 N N . CYS A 1 93 ? 12.187 -5.818 -12.251 1.00 96.94 93 CYS A N 1
ATOM 704 C CA . CYS A 1 93 ? 13.366 -5.958 -13.111 1.00 96.94 93 CYS A CA 1
ATOM 705 C C . CYS A 1 93 ? 14.389 -4.818 -12.973 1.00 96.94 93 CYS A C 1
ATOM 707 O O . CYS A 1 93 ? 15.059 -4.442 -13.935 1.00 96.94 93 CYS A O 1
ATOM 709 N N . ARG A 1 94 ? 14.525 -4.278 -11.756 1.00 97.00 94 ARG A N 1
ATOM 710 C CA . ARG A 1 94 ? 15.401 -3.159 -11.377 1.00 97.00 94 ARG A CA 1
ATOM 711 C C . ARG A 1 94 ? 15.056 -1.832 -12.0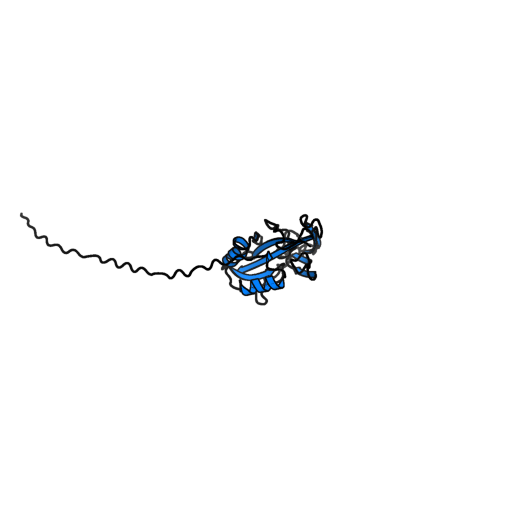56 1.00 97.00 94 ARG A C 1
ATOM 713 O O . ARG A 1 94 ? 15.853 -0.901 -12.007 1.00 97.00 94 ARG A O 1
ATOM 720 N N . ILE A 1 95 ? 13.88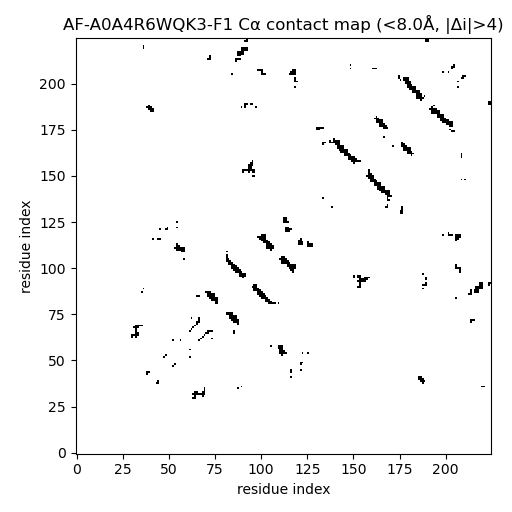6 -1.729 -12.683 1.00 96.19 95 ILE A N 1
ATOM 721 C CA . ILE A 1 95 ? 13.395 -0.494 -13.311 1.00 96.19 95 ILE A CA 1
ATOM 722 C C . ILE A 1 95 ? 12.550 0.3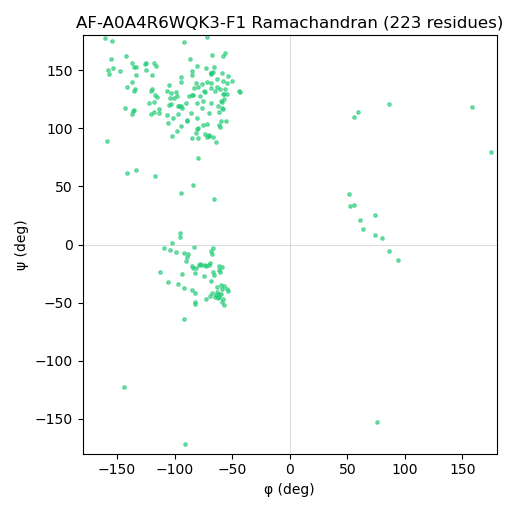02 -12.313 1.00 96.19 95 ILE A C 1
ATOM 724 O O . ILE A 1 95 ? 12.608 1.527 -12.287 1.00 96.19 95 ILE A O 1
ATOM 728 N N . TYR A 1 96 ? 11.775 -0.394 -11.483 1.00 96.56 96 TYR A N 1
ATOM 729 C CA . TYR A 1 96 ? 10.873 0.201 -10.503 1.00 96.56 96 TYR A CA 1
ATOM 730 C C . TYR A 1 96 ? 10.661 -0.768 -9.334 1.00 96.56 96 TYR A C 1
ATOM 732 O O . TYR A 1 96 ? 10.737 -1.984 -9.521 1.00 96.56 96 TYR A O 1
ATOM 740 N N . VAL A 1 97 ? 10.369 -0.257 -8.136 1.00 97.25 97 VAL A N 1
ATOM 741 C CA . VAL A 1 97 ? 9.882 -1.084 -7.018 1.00 97.25 97 VAL A CA 1
ATOM 742 C C . VAL A 1 97 ? 8.399 -0.809 -6.835 1.00 97.25 97 VAL A C 1
ATOM 744 O O . VAL A 1 97 ? 8.012 0.236 -6.309 1.00 97.25 97 VAL A O 1
ATOM 747 N N . TRP A 1 98 ? 7.575 -1.754 -7.276 1.00 97.62 98 TRP A N 1
ATOM 748 C CA . TRP A 1 98 ? 6.135 -1.698 -7.085 1.00 97.62 98 TRP A CA 1
ATOM 749 C C . TRP A 1 98 ? 5.781 -1.994 -5.637 1.00 97.62 98 TRP A C 1
ATOM 751 O O . TRP A 1 98 ? 6.237 -2.993 -5.095 1.00 97.62 98 TRP A O 1
ATOM 761 N N . ARG A 1 99 ? 4.947 -1.150 -5.031 1.00 98.00 99 ARG A N 1
ATOM 762 C CA . ARG A 1 99 ? 4.472 -1.326 -3.660 1.00 98.00 99 ARG A CA 1
ATOM 763 C C . ARG A 1 99 ? 2.971 -1.562 -3.637 1.00 98.00 99 ARG A C 1
ATOM 765 O O . ARG A 1 99 ? 2.196 -0.727 -4.107 1.00 98.00 99 ARG A O 1
ATOM 772 N N . TRP A 1 100 ? 2.581 -2.643 -2.977 1.00 98.31 100 TRP A N 1
ATOM 773 C CA . TRP A 1 100 ? 1.272 -2.774 -2.359 1.00 98.31 100 TRP A CA 1
ATOM 774 C C . TRP A 1 100 ? 1.357 -2.237 -0.929 1.00 98.31 100 TRP A C 1
ATOM 776 O O . TRP A 1 100 ? 1.963 -2.868 -0.067 1.00 98.31 100 TRP A O 1
ATOM 786 N N . ASN A 1 101 ? 0.781 -1.061 -0.679 1.00 98.44 101 ASN A N 1
ATOM 787 C CA . ASN A 1 101 ? 0.456 -0.586 0.664 1.00 98.44 101 ASN A CA 1
ATOM 788 C C . ASN A 1 101 ? -1.047 -0.780 0.863 1.00 98.44 101 ASN A C 1
ATOM 790 O O . ASN A 1 101 ? -1.858 0.047 0.442 1.00 98.44 101 ASN A O 1
ATOM 794 N N . ILE A 1 102 ? -1.417 -1.920 1.438 1.00 98.62 102 ILE A N 1
ATOM 795 C CA . ILE A 1 102 ? -2.806 -2.205 1.784 1.00 98.62 102 ILE A CA 1
ATOM 796 C C . ILE A 1 102 ? -2.985 -1.808 3.238 1.00 98.62 102 ILE A C 1
ATOM 798 O O . ILE A 1 102 ? -2.323 -2.381 4.093 1.00 98.62 102 ILE A O 1
ATOM 802 N N . SER A 1 103 ? -3.869 -0.865 3.544 1.00 98.06 103 SER A N 1
ATOM 803 C CA . SER A 1 103 ? -4.185 -0.523 4.937 1.00 98.06 103 SER A CA 1
ATOM 804 C C . SER A 1 103 ? -5.631 -0.837 5.272 1.00 98.06 103 SER A C 1
ATOM 806 O O . SER A 1 103 ? -6.479 -0.885 4.384 1.00 98.06 103 SER A O 1
ATOM 808 N N . ALA A 1 104 ? -5.902 -1.093 6.543 1.00 98.31 104 ALA A N 1
ATOM 809 C CA . ALA A 1 104 ? -7.204 -1.498 7.036 1.00 98.31 104 ALA A CA 1
ATOM 810 C C . ALA A 1 104 ? -7.487 -0.843 8.387 1.00 98.31 104 ALA A C 1
ATOM 812 O O . ALA A 1 104 ? -6.629 -0.836 9.273 1.00 98.31 104 ALA A O 1
ATOM 813 N N . ASP A 1 105 ? -8.708 -0.335 8.521 1.00 97.88 105 ASP A N 1
ATOM 814 C CA . ASP A 1 105 ? -9.238 0.228 9.756 1.00 97.88 105 ASP A CA 1
ATOM 815 C C . ASP A 1 105 ? -10.246 -0.751 10.351 1.00 97.88 105 ASP A C 1
ATOM 817 O O . ASP A 1 105 ? -11.132 -1.253 9.652 1.00 97.88 105 ASP A O 1
ATOM 821 N N . PHE A 1 106 ? -10.108 -1.021 11.643 1.00 97.88 106 PHE A N 1
ATOM 822 C CA . PHE A 1 106 ? -10.926 -1.963 12.391 1.00 97.88 106 PHE A CA 1
ATOM 823 C C . PHE A 1 106 ? -11.664 -1.270 13.532 1.00 97.88 106 PHE A C 1
ATOM 825 O O . PHE A 1 106 ? -11.138 -0.367 14.184 1.00 97.88 106 PHE A O 1
ATOM 832 N N . ASP A 1 107 ? -12.872 -1.749 13.817 1.00 96.75 107 ASP A N 1
ATOM 833 C CA . ASP A 1 107 ? -13.620 -1.336 14.997 1.00 96.75 107 ASP A CA 1
ATOM 834 C C . ASP A 1 107 ? -13.012 -1.908 16.297 1.00 96.75 107 ASP A C 1
ATOM 836 O O . ASP A 1 107 ? -12.053 -2.687 16.296 1.00 96.75 107 ASP A O 1
ATOM 840 N N . ALA A 1 108 ? -13.608 -1.553 17.438 1.00 96.44 108 ALA A N 1
ATOM 841 C CA . ALA A 1 108 ? -13.174 -2.038 18.750 1.00 96.44 108 ALA A CA 1
ATOM 842 C C . ALA A 1 108 ? -13.263 -3.570 18.919 1.00 96.44 108 ALA A C 1
ATOM 844 O O . ALA A 1 108 ? -12.614 -4.123 19.805 1.00 96.44 108 ALA A O 1
ATOM 845 N N . ASN A 1 109 ? -14.044 -4.254 18.078 1.00 97.56 109 ASN A N 1
ATOM 846 C CA . ASN A 1 109 ? -14.196 -5.707 18.061 1.00 97.56 109 ASN A CA 1
ATOM 847 C C . ASN A 1 109 ? -13.272 -6.382 17.032 1.00 97.56 109 ASN A C 1
ATOM 849 O O . ASN A 1 109 ? -13.397 -7.585 16.808 1.00 97.56 109 ASN A O 1
ATOM 853 N N . GLY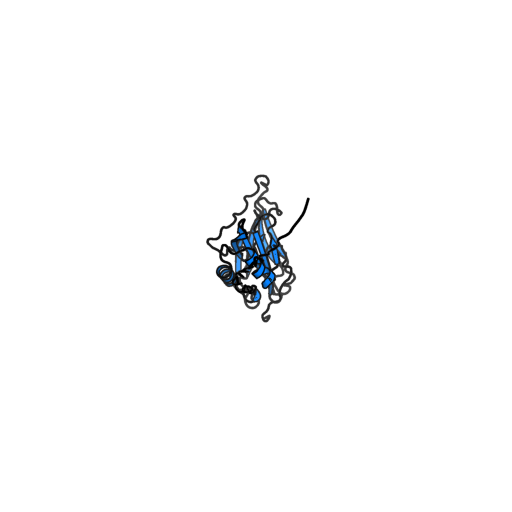 A 1 110 ? -12.373 -5.632 16.385 1.00 97.88 110 GLY A N 1
ATOM 854 C CA . GLY A 1 110 ? -11.481 -6.153 15.352 1.00 97.88 110 GLY A CA 1
ATOM 855 C C . GLY A 1 110 ? -12.178 -6.426 14.018 1.00 97.88 110 GLY A C 1
ATOM 856 O O . GLY A 1 110 ? -11.724 -7.284 13.265 1.00 97.88 110 GLY A O 1
ATOM 857 N N . ARG A 1 111 ? -13.283 -5.736 13.719 1.00 98.31 111 ARG A N 1
ATOM 858 C CA . ARG A 1 111 ? -14.059 -5.897 12.481 1.00 98.31 111 ARG A CA 1
ATOM 859 C C . ARG A 1 111 ? -13.701 -4.823 11.469 1.00 98.31 111 ARG A C 1
ATOM 861 O O . ARG A 1 111 ? -13.694 -3.642 11.804 1.00 98.31 111 ARG A O 1
ATOM 868 N N . LEU A 1 112 ? -13.426 -5.236 10.235 1.00 98.38 112 LEU A N 1
ATOM 869 C CA . LEU A 1 112 ? -13.027 -4.344 9.150 1.00 98.38 112 LEU A CA 1
ATOM 870 C C . LEU A 1 112 ? -14.101 -3.280 8.882 1.00 98.38 112 LEU A C 1
ATOM 872 O O . LEU A 1 112 ? -15.242 -3.615 8.565 1.00 98.38 112 LEU A O 1
ATOM 876 N N . GLN A 1 113 ? -13.721 -2.010 8.965 1.00 98.31 113 GLN A N 1
ATOM 877 C CA . GLN A 1 113 ? -14.572 -0.852 8.687 1.00 98.31 113 GLN A CA 1
ATOM 878 C C . GLN A 1 113 ? -14.238 -0.178 7.355 1.00 98.31 113 GLN A C 1
ATOM 880 O O . GLN A 1 113 ? -15.133 0.350 6.694 1.00 98.31 113 GLN A O 1
ATOM 885 N N . GLN A 1 114 ? -12.967 -0.209 6.954 1.00 98.19 114 GLN A N 1
ATOM 886 C CA . GLN A 1 114 ? -12.493 0.298 5.672 1.00 98.19 114 GLN A CA 1
ATOM 887 C C . GLN A 1 114 ? -11.159 -0.361 5.315 1.00 98.19 114 GLN A C 1
ATOM 889 O O . GLN A 1 114 ? -10.374 -0.703 6.196 1.00 98.19 114 GLN A O 1
ATOM 894 N N . ALA A 1 115 ? -10.894 -0.511 4.019 1.00 98.38 115 ALA A N 1
ATOM 895 C CA . ALA A 1 115 ? -9.585 -0.876 3.500 1.00 98.38 115 ALA A CA 1
ATOM 896 C C . ALA A 1 115 ? -9.136 0.148 2.457 1.00 98.38 115 ALA A C 1
ATOM 898 O O . ALA A 1 115 ? -9.955 0.793 1.802 1.00 98.38 115 ALA A O 1
ATOM 899 N N . TYR A 1 116 ? -7.831 0.270 2.268 1.00 98.00 116 TYR A N 1
ATOM 900 C CA . TYR A 1 116 ? -7.234 1.169 1.296 1.00 98.00 116 TYR A CA 1
ATOM 901 C C . TYR A 1 116 ? -6.153 0.445 0.512 1.00 98.00 116 TYR A C 1
ATOM 903 O O . TYR A 1 116 ? -5.431 -0.377 1.071 1.00 98.00 116 TYR A O 1
ATOM 911 N N . ILE A 1 117 ? -6.003 0.796 -0.762 1.00 97.94 117 ILE A N 1
ATOM 912 C CA . ILE A 1 117 ? -4.888 0.361 -1.604 1.00 97.94 117 ILE A CA 1
ATOM 913 C C . ILE A 1 117 ? -4.132 1.603 -2.028 1.00 97.94 117 ILE A C 1
ATOM 915 O O . ILE A 1 117 ? -4.665 2.442 -2.756 1.00 97.94 117 ILE A O 1
ATOM 919 N N . ASN A 1 118 ? -2.892 1.718 -1.566 1.00 97.06 118 ASN A N 1
ATOM 920 C CA . ASN A 1 118 ? -2.015 2.849 -1.842 1.00 97.06 118 ASN A CA 1
ATOM 921 C C . ASN A 1 118 ? -2.690 4.199 -1.521 1.00 97.06 118 ASN A C 1
ATOM 923 O O . ASN A 1 118 ? -2.460 5.195 -2.200 1.00 97.06 118 ASN A O 1
ATOM 927 N N . GLY A 1 119 ? -3.549 4.215 -0.497 1.00 94.88 119 GLY A N 1
ATOM 928 C CA . GLY A 1 119 ? -4.298 5.388 -0.050 1.00 94.88 119 GLY A CA 1
ATOM 929 C C . GLY A 1 119 ? -5.706 5.540 -0.629 1.00 94.88 119 GLY A C 1
ATOM 930 O O . GLY A 1 119 ? -6.497 6.298 -0.075 1.00 94.88 119 GLY A O 1
ATOM 931 N N . PHE A 1 120 ? -6.078 4.796 -1.675 1.00 95.56 120 PHE A N 1
ATOM 932 C CA . PHE A 1 120 ? -7.440 4.836 -2.215 1.00 95.56 120 PHE A CA 1
ATOM 933 C C . PHE A 1 120 ? -8.372 3.908 -1.448 1.00 95.56 120 PHE A C 1
ATOM 935 O O . PHE A 1 120 ? -8.082 2.719 -1.317 1.00 95.56 120 PHE A O 1
ATOM 942 N N . ALA A 1 121 ? -9.516 4.429 -1.001 1.00 96.44 121 ALA A N 1
ATOM 943 C CA . ALA A 1 121 ? -10.539 3.634 -0.333 1.00 96.44 121 ALA A CA 1
ATOM 944 C C . ALA A 1 121 ? -11.069 2.514 -1.246 1.00 96.44 121 ALA A C 1
ATOM 946 O O . ALA A 1 121 ? -11.403 2.726 -2.417 1.00 96.44 121 ALA A O 1
ATOM 947 N N . VAL A 1 122 ? -11.166 1.311 -0.688 1.00 98.00 122 VAL A N 1
ATOM 948 C CA . VAL A 1 122 ? -11.660 0.117 -1.378 1.00 98.00 122 VAL A CA 1
ATOM 949 C C . VAL A 1 122 ? -13.185 0.097 -1.360 1.00 98.00 122 VAL A C 1
ATOM 951 O O . VAL A 1 122 ? -13.808 -0.065 -2.418 1.00 98.00 122 VAL A O 1
ATOM 954 N N . PHE A 1 123 ? -13.784 0.307 -0.183 1.00 97.75 123 PHE A N 1
ATOM 955 C CA . PHE A 1 123 ? -15.226 0.225 0.032 1.00 97.75 123 PHE A CA 1
ATOM 956 C C . PHE A 1 123 ? -15.870 1.613 -0.043 1.00 97.75 123 PHE A C 1
ATOM 958 O O . PHE A 1 123 ? -15.547 2.462 0.791 1.00 97.75 123 PHE A O 1
ATOM 965 N N . PRO A 1 124 ? -16.799 1.851 -0.990 1.00 95.19 124 PRO A N 1
ATOM 966 C CA . PRO A 1 124 ? -17.545 3.109 -1.058 1.00 95.19 124 PRO A CA 1
ATOM 967 C C . PRO A 1 124 ? -18.350 3.399 0.215 1.00 95.19 124 PRO A C 1
ATOM 969 O O . PRO A 1 124 ? -18.375 4.536 0.668 1.00 95.19 124 PRO A O 1
ATOM 972 N N . ASP A 1 125 ? -18.937 2.358 0.814 1.00 94.44 125 ASP A N 1
ATOM 973 C CA . ASP A 1 125 ? -19.781 2.457 2.015 1.00 94.44 125 ASP A CA 1
ATOM 974 C C . ASP A 1 125 ? -19.002 2.183 3.319 1.00 94.44 125 ASP A C 1
ATOM 976 O O . ASP A 1 125 ? -19.594 1.995 4.382 1.00 94.44 125 ASP A O 1
ATOM 980 N N . GLY A 1 126 ? -17.669 2.097 3.240 1.00 94.50 126 GLY A N 1
ATOM 981 C CA . GLY A 1 126 ? -16.811 1.894 4.406 1.00 94.50 126 GLY A CA 1
ATOM 982 C C . GLY A 1 126 ? -16.718 3.151 5.271 1.00 94.50 126 GLY A C 1
ATOM 983 O O . GLY A 1 126 ? -16.817 4.275 4.779 1.00 94.50 126 GLY A O 1
ATOM 984 N N . ILE A 1 127 ? -16.481 2.971 6.568 1.00 93.12 127 ILE A N 1
ATOM 985 C CA . ILE A 1 127 ? -16.326 4.093 7.500 1.00 93.12 127 ILE A CA 1
ATOM 986 C C . ILE A 1 127 ? -14.898 4.620 7.374 1.00 93.12 127 ILE A C 1
ATOM 988 O O . ILE A 1 127 ? -13.948 3.964 7.790 1.00 93.12 127 ILE A O 1
ATOM 992 N N . THR A 1 128 ? -14.741 5.807 6.794 1.00 84.38 128 THR A N 1
ATOM 993 C CA . THR A 1 128 ? -13.441 6.478 6.695 1.00 84.38 128 THR A CA 1
ATOM 994 C C . THR A 1 128 ? -13.150 7.267 7.961 1.00 84.38 128 THR A C 1
ATOM 996 O O . THR A 1 128 ? -13.959 8.109 8.362 1.00 84.38 128 THR A O 1
ATOM 999 N N . VAL A 1 129 ? -11.975 7.059 8.551 1.00 74.31 129 VAL A N 1
ATOM 1000 C CA . VAL A 1 129 ? -11.481 7.941 9.611 1.00 74.31 129 VAL A CA 1
ATOM 1001 C C . VAL A 1 129 ? -11.167 9.308 8.988 1.00 74.31 129 VAL A C 1
ATOM 1003 O O . VAL A 1 129 ? -10.384 9.363 8.036 1.00 74.31 129 VAL A O 1
ATOM 1006 N N . PRO A 1 130 ? -11.784 10.407 9.459 1.00 66.69 130 PRO A N 1
ATOM 1007 C CA . PRO A 1 130 ? -11.479 11.732 8.940 1.00 66.69 130 PRO A CA 1
ATOM 1008 C C . PRO A 1 130 ? -10.035 12.132 9.292 1.00 66.69 130 PRO A C 1
ATOM 1010 O O . PRO A 1 130 ? -9.513 11.679 10.316 1.00 66.69 130 PRO A O 1
ATOM 1013 N N . PRO A 1 131 ? -9.394 12.994 8.482 1.00 66.44 131 PRO A N 1
ATOM 1014 C CA . PRO A 1 131 ? -8.117 13.601 8.840 1.00 66.44 131 PRO A CA 1
ATOM 1015 C C . PRO A 1 131 ? -8.208 14.281 10.208 1.00 66.44 131 PRO A C 1
ATOM 1017 O O . PRO A 1 131 ? -9.257 14.829 10.568 1.00 66.44 131 PRO A O 1
ATOM 1020 N N . VAL A 1 132 ? -7.120 14.244 10.976 1.00 69.25 132 VAL A N 1
ATOM 1021 C CA . VAL A 1 132 ? -7.075 14.946 12.260 1.00 69.25 132 VAL A CA 1
ATOM 1022 C C . VAL A 1 132 ? -6.943 16.438 11.964 1.00 69.25 132 VAL A C 1
ATOM 1024 O O . VAL A 1 132 ? -6.152 16.844 11.117 1.00 69.25 132 VAL A O 1
ATOM 1027 N N . ALA A 1 133 ? -7.771 17.256 12.616 1.00 64.81 133 ALA A N 1
ATOM 1028 C CA . ALA A 1 133 ? -7.644 18.703 12.505 1.00 64.81 133 ALA A CA 1
ATOM 1029 C C . ALA A 1 133 ? -6.287 19.140 13.085 1.00 64.81 133 ALA A C 1
ATOM 1031 O O . ALA A 1 133 ? -5.883 18.574 14.104 1.00 64.81 133 ALA A O 1
ATOM 1032 N N . PRO A 1 134 ? -5.614 20.140 12.489 1.00 62.81 134 PRO A N 1
ATOM 1033 C CA . PRO A 1 134 ? -4.336 20.626 12.999 1.00 62.81 134 PRO A CA 1
ATOM 1034 C C . PRO A 1 134 ? -4.474 21.031 14.469 1.00 62.81 134 PRO A C 1
ATOM 1036 O O . PRO A 1 134 ? -5.491 21.619 14.863 1.00 62.81 134 PRO A O 1
ATOM 1039 N N . ASP A 1 135 ? -3.474 20.693 15.285 1.00 63.50 135 ASP A N 1
ATOM 1040 C CA . ASP A 1 135 ? -3.493 21.031 16.705 1.00 63.50 135 ASP A CA 1
ATOM 1041 C C . ASP A 1 135 ? -3.570 22.558 16.860 1.00 63.50 135 ASP A C 1
ATOM 1043 O O . ASP A 1 135 ? -2.726 23.309 16.371 1.00 63.50 135 ASP A O 1
ATOM 1047 N N . ALA A 1 136 ? -4.590 23.044 17.570 1.00 57.91 136 ALA A N 1
ATOM 1048 C CA . ALA A 1 136 ? -4.753 24.467 17.846 1.00 57.91 136 ALA A CA 1
ATOM 1049 C C . ALA A 1 136 ? -3.577 25.049 18.657 1.00 57.91 136 ALA A C 1
ATOM 1051 O O . ALA A 1 136 ? -3.358 26.261 18.620 1.00 57.91 136 ALA A O 1
ATOM 1052 N N . ALA A 1 137 ? -2.822 24.211 19.379 1.00 57.28 137 ALA A N 1
ATOM 1053 C CA . ALA A 1 137 ? -1.589 24.592 20.063 1.00 57.28 137 ALA A CA 1
ATOM 1054 C C . ALA A 1 137 ? -0.381 24.700 19.114 1.00 57.28 137 ALA A C 1
ATOM 1056 O O . ALA A 1 137 ? 0.633 25.302 19.475 1.00 57.28 137 ALA A O 1
ATOM 1057 N N . HIS A 1 138 ? -0.475 24.139 17.909 1.00 55.31 138 HIS A N 1
ATOM 1058 C CA . HIS A 1 138 ? 0.521 24.202 16.843 1.00 55.31 138 HIS A CA 1
ATOM 1059 C C . HIS A 1 138 ? -0.080 24.925 15.634 1.00 55.31 138 HIS A C 1
ATOM 1061 O O . HIS A 1 138 ? -0.091 24.420 14.521 1.00 55.31 138 HIS A O 1
ATOM 1067 N N . GLN A 1 139 ? -0.519 26.177 15.825 1.00 54.91 139 GLN A N 1
ATOM 1068 C CA . GLN A 1 139 ? -0.742 27.121 14.714 1.00 54.91 139 GLN A CA 1
ATOM 1069 C C . GLN A 1 139 ? 0.577 27.497 14.007 1.00 54.91 139 GLN A C 1
ATOM 1071 O O . GLN A 1 139 ? 0.816 28.663 13.681 1.00 54.91 139 GLN A O 1
ATOM 1076 N N . ALA A 1 140 ? 1.483 26.541 13.824 1.00 58.50 140 ALA A N 1
ATOM 1077 C CA . ALA A 1 140 ? 2.617 26.728 12.960 1.00 58.50 140 ALA A CA 1
ATOM 1078 C C . ALA A 1 140 ? 2.113 26.799 11.515 1.00 58.50 140 ALA A C 1
ATOM 1080 O O . ALA A 1 140 ? 1.062 26.282 11.134 1.00 58.50 140 ALA A O 1
ATOM 1081 N N . THR A 1 141 ? 2.826 27.596 10.732 1.00 74.75 141 THR A N 1
ATOM 1082 C CA . THR A 1 141 ? 2.495 27.873 9.343 1.00 74.75 141 THR A CA 1
ATOM 1083 C C . THR A 1 141 ? 2.422 26.559 8.576 1.00 74.75 141 THR A C 1
ATOM 1085 O O . THR A 1 141 ? 3.412 25.827 8.552 1.00 74.75 141 THR A O 1
ATOM 1088 N N . GLN A 1 142 ? 1.287 26.309 7.914 1.00 84.38 142 GLN A N 1
ATOM 1089 C CA . GLN A 1 142 ? 1.143 25.203 6.967 1.00 84.38 142 GLN A CA 1
ATOM 1090 C C . GLN A 1 142 ? 2.372 25.136 6.065 1.00 84.38 142 GLN A C 1
ATOM 1092 O O . GLN A 1 142 ? 2.818 26.155 5.518 1.00 84.38 142 GLN A O 1
ATOM 1097 N N . LYS A 1 143 ? 2.927 23.940 5.915 1.00 89.81 143 LYS A N 1
ATOM 1098 C CA . LYS A 1 143 ? 4.176 23.737 5.202 1.00 89.81 143 LYS A CA 1
ATOM 1099 C C . LYS A 1 143 ? 3.960 22.793 4.039 1.00 89.81 143 LYS A C 1
ATOM 1101 O O . LYS A 1 143 ? 3.405 21.711 4.181 1.00 89.81 143 LYS A O 1
ATOM 1106 N N . ILE A 1 144 ? 4.467 23.200 2.884 1.00 91.44 144 ILE A N 1
ATOM 1107 C CA . ILE A 1 144 ? 4.580 22.333 1.721 1.00 91.44 144 ILE A CA 1
ATOM 1108 C C . ILE A 1 144 ? 6.053 21.958 1.587 1.00 91.44 144 ILE A C 1
ATOM 1110 O O . ILE A 1 144 ? 6.907 22.838 1.464 1.00 91.44 144 ILE A O 1
ATOM 1114 N N . SER A 1 145 ? 6.351 20.664 1.642 1.00 93.06 145 SER A N 1
ATOM 1115 C CA . SER A 1 145 ? 7.713 20.135 1.532 1.00 93.06 145 SER A CA 1
ATOM 1116 C C . SER A 1 145 ? 7.828 19.212 0.326 1.00 93.06 145 SER A C 1
ATOM 1118 O O . SER A 1 145 ? 6.990 18.335 0.135 1.00 93.06 145 SER A O 1
ATOM 1120 N N . GLU A 1 146 ? 8.886 19.377 -0.465 1.00 95.00 146 GLU A N 1
ATOM 1121 C CA . GLU A 1 146 ? 9.281 18.363 -1.441 1.00 95.00 146 GLU A CA 1
ATOM 1122 C C . GLU A 1 146 ? 9.999 17.230 -0.708 1.00 95.00 146 GLU A C 1
ATOM 1124 O O . GLU A 1 146 ? 10.942 17.458 0.053 1.00 95.00 146 GLU A O 1
ATOM 1129 N N . MET A 1 147 ? 9.538 16.008 -0.935 1.00 94.62 147 MET A N 1
ATOM 1130 C CA . MET A 1 147 ? 10.031 14.811 -0.279 1.00 94.62 147 MET A CA 1
ATOM 1131 C C . MET A 1 147 ? 10.458 13.788 -1.325 1.00 94.62 147 MET A C 1
ATOM 1133 O O . MET A 1 147 ? 9.901 13.709 -2.421 1.00 94.62 147 MET A O 1
ATOM 1137 N N . GLN A 1 148 ? 11.445 12.969 -0.968 1.00 94.12 148 GLN A N 1
ATOM 1138 C CA . GLN A 1 148 ? 11.897 11.867 -1.804 1.00 94.12 148 GLN A CA 1
ATOM 1139 C C . GLN A 1 148 ? 12.057 10.609 -0.969 1.00 94.12 148 GLN A C 1
ATOM 1141 O O . GLN A 1 148 ? 12.676 10.624 0.095 1.00 94.12 148 GLN A O 1
ATOM 1146 N N . ARG A 1 149 ? 11.547 9.497 -1.492 1.00 93.00 149 ARG A N 1
ATOM 1147 C CA . ARG A 1 149 ? 11.746 8.176 -0.914 1.00 93.00 149 ARG A CA 1
ATOM 1148 C C . ARG A 1 149 ? 12.723 7.371 -1.774 1.00 93.00 149 ARG A C 1
ATOM 1150 O O . ARG A 1 149 ? 12.353 6.997 -2.887 1.00 93.00 149 ARG A O 1
ATOM 1157 N N . PRO A 1 150 ? 13.938 7.067 -1.288 1.00 93.50 150 PRO A N 1
ATOM 1158 C CA . PRO A 1 150 ? 14.907 6.278 -2.043 1.00 93.50 150 PRO A CA 1
ATOM 1159 C C . PRO A 1 150 ? 14.398 4.875 -2.427 1.00 93.50 150 PRO A C 1
ATOM 1161 O O . PRO A 1 150 ? 13.618 4.247 -1.703 1.00 93.50 150 PRO A O 1
ATOM 1164 N N . ARG A 1 151 ? 14.866 4.401 -3.584 1.00 94.25 151 ARG A N 1
ATOM 1165 C CA . ARG A 1 151 ? 14.645 3.083 -4.208 1.00 94.25 151 ARG A CA 1
ATOM 1166 C C . ARG A 1 151 ? 15.928 2.587 -4.884 1.00 94.25 151 ARG A C 1
ATOM 1168 O O . ARG A 1 151 ? 15.965 2.435 -6.108 1.00 94.25 151 ARG A O 1
ATOM 1175 N N . PRO A 1 152 ? 17.018 2.374 -4.131 1.00 94.12 152 PRO A N 1
ATOM 1176 C CA . PRO A 1 152 ? 18.284 1.939 -4.718 1.00 94.12 152 PRO A CA 1
ATOM 1177 C C . PRO A 1 152 ? 18.181 0.602 -5.475 1.00 94.12 152 PRO A C 1
ATOM 1179 O O . PRO A 1 152 ? 19.015 0.326 -6.330 1.00 94.12 152 PRO A O 1
ATOM 1182 N N . GLU A 1 153 ? 17.154 -0.210 -5.217 1.00 94.56 153 GLU A N 1
ATOM 1183 C CA . GLU A 1 153 ? 16.902 -1.496 -5.874 1.00 94.56 153 GLU A CA 1
ATOM 1184 C C . GLU A 1 153 ? 16.397 -1.356 -7.321 1.00 94.56 153 GLU A C 1
ATOM 1186 O O . GLU A 1 153 ? 16.462 -2.313 -8.098 1.00 94.56 153 GLU A O 1
ATOM 1191 N N . ALA A 1 154 ? 15.911 -0.170 -7.697 1.00 94.75 154 ALA A N 1
ATOM 1192 C CA . ALA A 1 154 ? 15.491 0.192 -9.049 1.00 94.75 154 ALA A CA 1
ATOM 1193 C C . ALA A 1 154 ? 16.625 0.892 -9.827 1.00 94.75 154 ALA A C 1
ATOM 1195 O O . ALA A 1 154 ? 16.440 1.914 -10.488 1.00 94.75 154 ALA A O 1
ATOM 1196 N N . ASP A 1 155 ? 17.843 0.356 -9.742 1.00 94.56 155 ASP A N 1
ATOM 1197 C CA . ASP A 1 155 ? 19.058 1.021 -10.223 1.00 94.56 155 ASP A CA 1
ATOM 1198 C C . ASP A 1 155 ? 19.189 1.188 -11.752 1.00 94.56 155 ASP A C 1
ATOM 1200 O O . ASP A 1 155 ? 20.114 1.876 -12.205 1.00 94.56 155 ASP A O 1
ATOM 1204 N N . ARG A 1 156 ? 18.262 0.626 -12.534 1.00 94.62 156 ARG A N 1
ATOM 1205 C CA . ARG A 1 156 ? 18.135 0.813 -13.989 1.00 94.62 156 ARG A CA 1
ATOM 1206 C C . ARG A 1 156 ? 16.997 1.756 -14.391 1.00 94.62 156 ARG A C 1
ATOM 1208 O O . ARG A 1 156 ? 16.870 2.046 -15.576 1.00 94.62 156 ARG A O 1
ATOM 1215 N N . GLY A 1 157 ? 16.189 2.227 -13.442 1.00 93.12 157 GLY A N 1
ATOM 1216 C CA . GLY A 1 157 ? 15.067 3.127 -13.699 1.00 93.12 157 GLY A CA 1
ATOM 1217 C C . GLY A 1 157 ? 14.885 4.158 -12.588 1.00 93.12 157 GLY A C 1
ATOM 1218 O O . GLY A 1 157 ? 15.793 4.947 -12.319 1.00 93.12 157 GLY A O 1
ATOM 1219 N N . GLU A 1 158 ? 13.701 4.191 -11.978 1.00 91.69 158 GLU A N 1
ATOM 1220 C CA . GLU A 1 158 ? 13.317 5.198 -10.985 1.00 91.69 158 GLU A CA 1
ATOM 1221 C C . GLU A 1 158 ? 13.884 4.864 -9.596 1.00 91.69 158 GLU A C 1
ATOM 1223 O O . GLU A 1 158 ? 13.338 4.054 -8.848 1.00 91.69 158 GLU A O 1
ATOM 1228 N N . LYS A 1 159 ? 14.997 5.519 -9.246 1.00 94.19 159 LYS A N 1
ATOM 1229 C CA . LYS A 1 159 ? 15.744 5.288 -7.993 1.00 94.19 159 LYS A CA 1
ATOM 1230 C C . LYS A 1 159 ? 15.193 6.032 -6.780 1.00 94.19 159 LYS A C 1
ATOM 1232 O O . LYS A 1 159 ? 15.742 5.894 -5.686 1.00 94.19 159 LYS A O 1
ATOM 1237 N N . SER A 1 160 ? 14.156 6.841 -6.947 1.00 94.19 160 SER A N 1
ATOM 1238 C CA . SER A 1 160 ? 13.452 7.503 -5.854 1.00 94.19 160 SER A CA 1
ATOM 1239 C C . SER A 1 160 ? 12.040 7.878 -6.282 1.00 94.19 160 SER A C 1
ATOM 1241 O O . SER A 1 160 ? 11.818 8.211 -7.438 1.00 94.19 160 SER A O 1
ATOM 1243 N N . LEU A 1 161 ? 11.101 7.843 -5.338 1.00 93.88 161 LEU A N 1
ATOM 1244 C CA . LEU A 1 161 ? 9.755 8.378 -5.528 1.00 93.88 161 LEU A CA 1
ATOM 1245 C C . LEU A 1 161 ? 9.701 9.790 -4.951 1.00 93.88 161 LEU A C 1
ATOM 1247 O O . LEU A 1 161 ? 9.928 9.958 -3.751 1.00 93.88 161 LEU A O 1
ATOM 1251 N N . ALA A 1 162 ? 9.402 10.785 -5.780 1.00 94.56 162 ALA A N 1
ATOM 1252 C CA . ALA A 1 162 ? 9.213 12.164 -5.340 1.00 94.56 162 ALA A CA 1
ATOM 1253 C C . ALA A 1 162 ? 7.730 12.466 -5.080 1.00 94.56 162 ALA A C 1
ATOM 1255 O O . ALA A 1 162 ? 6.852 11.970 -5.789 1.00 94.56 162 ALA A O 1
ATOM 1256 N N . TYR A 1 163 ? 7.453 13.282 -4.066 1.00 95.69 163 TYR A N 1
ATOM 1257 C CA . TYR A 1 163 ? 6.106 13.738 -3.728 1.00 95.69 163 TYR A CA 1
ATOM 1258 C C . TYR A 1 163 ? 6.151 15.071 -2.980 1.00 95.69 163 TYR A C 1
ATOM 1260 O O . TYR A 1 163 ? 7.167 15.446 -2.396 1.00 95.69 163 TYR A O 1
ATOM 1268 N N . MET A 1 164 ? 5.032 15.783 -2.992 1.00 96.25 164 MET A N 1
ATOM 1269 C CA . MET A 1 164 ? 4.811 16.977 -2.185 1.00 96.25 164 MET A CA 1
ATOM 1270 C C . MET A 1 164 ? 4.030 16.574 -0.940 1.00 96.25 164 MET A C 1
ATOM 1272 O O . MET A 1 164 ? 2.986 15.938 -1.051 1.00 96.25 164 MET A O 1
ATOM 1276 N N . LEU A 1 165 ? 4.530 16.937 0.234 1.00 94.44 165 LEU A N 1
ATOM 1277 C CA . LEU A 1 165 ? 3.864 16.744 1.516 1.00 94.44 165 LEU A CA 1
ATOM 1278 C C . LEU A 1 165 ? 3.275 18.082 1.965 1.00 94.44 165 LEU A C 1
ATOM 1280 O O . LEU A 1 165 ? 4.017 19.053 2.118 1.00 94.44 165 LEU A O 1
ATOM 1284 N N . LEU A 1 166 ? 1.962 18.125 2.155 1.00 92.00 166 LEU A N 1
ATOM 1285 C CA . LEU A 1 166 ? 1.259 19.203 2.834 1.00 92.00 166 LEU A CA 1
ATOM 1286 C C . LEU A 1 166 ? 1.103 18.814 4.304 1.00 92.00 166 LEU A C 1
ATOM 1288 O O . LEU A 1 166 ? 0.447 17.828 4.624 1.00 92.00 166 LEU A O 1
ATOM 1292 N N . ASP A 1 167 ? 1.711 19.611 5.163 1.00 90.44 167 ASP A N 1
ATOM 1293 C CA . ASP A 1 167 ? 1.727 19.477 6.612 1.00 90.44 167 ASP A CA 1
ATOM 1294 C C . ASP A 1 167 ? 0.948 20.668 7.191 1.00 90.44 167 ASP A C 1
ATOM 1296 O O . ASP A 1 167 ? 1.282 21.830 6.911 1.00 90.44 167 ASP A O 1
ATOM 1300 N N . LEU A 1 168 ? -0.166 20.389 7.873 1.00 87.69 168 LEU A N 1
ATOM 1301 C CA . LEU A 1 168 ? -1.143 21.412 8.245 1.00 87.69 168 LEU A CA 1
ATOM 1302 C C . LEU A 1 168 ? -0.755 22.173 9.512 1.00 87.69 168 LEU A C 1
ATOM 1304 O O . LEU A 1 168 ? -1.181 23.324 9.654 1.00 87.69 168 LEU A O 1
ATOM 1308 N N . ASP A 1 169 ? 0.050 21.572 10.384 1.00 85.25 169 ASP A N 1
ATOM 1309 C CA . ASP A 1 169 ? 0.608 22.209 11.575 1.00 85.25 169 ASP A CA 1
ATOM 1310 C C . ASP A 1 169 ? 2.125 22.466 11.475 1.00 85.25 169 ASP A C 1
ATOM 1312 O O . ASP A 1 169 ? 2.709 23.100 12.351 1.00 85.25 169 ASP A O 1
ATOM 1316 N N . GLY A 1 170 ? 2.775 22.037 10.388 1.00 83.69 170 GLY A N 1
ATOM 1317 C CA . GLY A 1 170 ? 4.197 22.263 10.124 1.00 83.69 170 GLY A CA 1
ATOM 1318 C C . GLY A 1 170 ? 5.137 21.401 10.974 1.00 83.69 170 GLY A C 1
ATOM 1319 O O . GLY A 1 170 ? 6.356 21.640 10.959 1.00 83.69 170 GLY A O 1
ATOM 1320 N N . ASN A 1 171 ? 4.599 20.437 11.724 1.00 84.38 171 ASN A N 1
ATOM 1321 C CA . ASN A 1 171 ? 5.342 19.472 12.507 1.00 84.38 171 ASN A CA 1
ATOM 1322 C C . ASN A 1 171 ? 5.399 18.116 11.773 1.00 84.38 171 ASN A C 1
ATOM 1324 O O . ASN A 1 171 ? 4.457 17.333 11.790 1.00 84.38 171 ASN A O 1
ATOM 1328 N N . PRO A 1 172 ? 6.565 17.708 11.241 1.00 81.88 172 PRO A N 1
ATOM 1329 C CA . PRO A 1 172 ? 6.661 16.460 10.488 1.00 81.88 172 PRO A CA 1
ATOM 1330 C C . PRO A 1 172 ? 6.451 15.191 11.342 1.00 81.88 172 PRO A C 1
ATOM 1332 O O . PRO A 1 172 ? 6.413 14.091 10.788 1.00 81.88 172 PRO A O 1
ATOM 1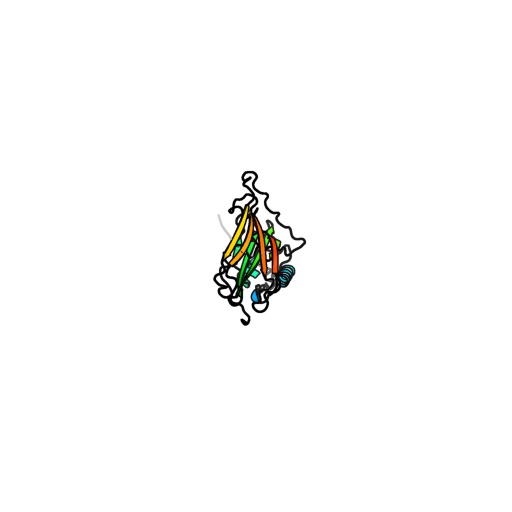335 N N . ALA A 1 173 ? 6.370 15.314 12.673 1.00 83.19 173 ALA A N 1
ATOM 1336 C CA . ALA A 1 173 ? 6.126 14.199 13.586 1.00 83.19 173 ALA A CA 1
ATOM 1337 C C . ALA A 1 173 ? 4.636 13.849 13.754 1.00 83.19 173 ALA A C 1
ATOM 1339 O O . ALA A 1 173 ? 4.332 12.733 14.181 1.00 83.19 173 ALA A O 1
ATOM 1340 N N . THR A 1 174 ? 3.724 14.769 13.439 1.00 84.25 174 THR A N 1
ATOM 1341 C CA . THR A 1 174 ? 2.275 14.543 13.388 1.00 84.25 174 THR A CA 1
ATOM 1342 C C . THR A 1 174 ? 1.940 14.091 11.974 1.00 84.25 174 THR A C 1
ATOM 1344 O O . THR A 1 174 ? 2.063 14.844 11.025 1.00 84.25 174 THR A O 1
ATOM 1347 N N . ILE A 1 175 ? 1.646 12.802 11.785 1.00 87.25 175 ILE A N 1
ATOM 1348 C CA . ILE A 1 175 ? 1.403 12.242 10.439 1.00 87.25 175 ILE A CA 1
ATOM 1349 C C . ILE A 1 175 ? -0.074 12.314 10.047 1.00 87.25 175 ILE A C 1
ATOM 1351 O O . ILE A 1 175 ? -0.436 12.081 8.898 1.00 87.25 175 ILE A O 1
ATOM 1355 N N . GLU A 1 176 ? -0.949 12.575 11.014 1.00 86.69 176 GLU A N 1
ATOM 1356 C CA . GLU A 1 176 ? -2.394 12.461 10.868 1.00 86.69 176 GLU A CA 1
ATOM 1357 C C . GLU A 1 176 ? -3.056 13.702 10.270 1.00 86.69 176 GLU A C 1
ATOM 1359 O O . GLU A 1 176 ? -4.200 13.609 9.814 1.00 86.69 176 GLU A O 1
ATOM 1364 N N . ASP A 1 177 ? -2.355 14.830 10.301 1.00 85.88 177 ASP A N 1
ATOM 1365 C CA . ASP A 1 177 ? -2.707 16.097 9.668 1.00 85.88 177 ASP A CA 1
ATOM 1366 C C . ASP A 1 177 ? -1.916 16.320 8.365 1.00 85.88 177 ASP A C 1
ATOM 1368 O O . ASP A 1 177 ? -2.103 17.322 7.677 1.00 85.88 177 ASP A O 1
ATOM 1372 N N . GLN A 1 178 ? -1.070 15.358 7.987 1.00 91.25 178 GLN A N 1
ATOM 1373 C CA . GLN A 1 178 ? -0.350 15.376 6.727 1.00 91.25 178 GLN A CA 1
ATOM 1374 C C . GLN A 1 178 ? -1.188 14.792 5.591 1.00 91.25 178 GLN A C 1
ATOM 1376 O O . GLN A 1 178 ? -1.924 13.814 5.731 1.00 91.25 178 GLN A O 1
ATOM 1381 N N . SER A 1 179 ? -0.998 15.356 4.408 1.00 92.62 179 SER A N 1
ATOM 1382 C CA . SER A 1 179 ? -1.493 14.816 3.147 1.00 92.62 179 SER A CA 1
ATOM 1383 C C . SER A 1 179 ? -0.409 14.936 2.089 1.00 92.62 179 SER A C 1
ATOM 1385 O O . SER A 1 179 ? 0.495 15.762 2.203 1.00 92.62 179 SER A O 1
ATOM 1387 N N . LEU A 1 180 ? -0.465 14.107 1.052 1.00 93.81 180 LEU A N 1
ATOM 1388 C CA . LEU A 1 180 ? 0.483 14.208 -0.050 1.00 93.81 180 LEU A CA 1
ATOM 1389 C C . LEU A 1 180 ? -0.168 14.351 -1.413 1.00 93.81 180 LEU A C 1
ATOM 1391 O O . LEU A 1 180 ? -1.294 13.905 -1.647 1.00 93.81 180 LEU A O 1
ATOM 1395 N N . LEU A 1 181 ? 0.628 14.928 -2.308 1.00 94.56 181 LEU A N 1
ATOM 1396 C CA . LEU A 1 181 ? 0.443 14.925 -3.744 1.00 94.56 181 LEU A CA 1
ATOM 1397 C C . LEU A 1 181 ? 1.633 14.211 -4.392 1.00 94.56 181 LEU A C 1
ATOM 1399 O O . LEU A 1 181 ? 2.784 14.615 -4.224 1.00 94.56 181 LEU A O 1
ATOM 1403 N N . GLY A 1 182 ? 1.370 13.167 -5.164 1.00 95.44 182 GLY A N 1
ATOM 1404 C CA . GLY A 1 182 ? 2.406 12.426 -5.873 1.00 95.44 182 GLY A CA 1
ATOM 1405 C C . GLY A 1 182 ? 1.838 11.609 -7.019 1.00 95.44 182 GLY A C 1
ATOM 1406 O O . GLY A 1 182 ? 0.628 11.562 -7.243 1.00 95.44 182 GLY A O 1
ATOM 1407 N N . THR A 1 183 ? 2.715 10.938 -7.756 1.00 96.00 183 THR A N 1
ATOM 1408 C CA . THR A 1 183 ? 2.306 10.079 -8.869 1.00 96.00 183 THR A CA 1
ATOM 1409 C C . THR A 1 183 ? 3.040 8.753 -8.865 1.00 96.00 183 THR A C 1
ATOM 1411 O O . THR A 1 183 ? 4.178 8.669 -8.414 1.00 96.00 183 THR A O 1
ATOM 1414 N N . GLY A 1 184 ? 2.410 7.724 -9.415 1.00 94.50 184 GLY A N 1
ATOM 1415 C CA . GLY A 1 184 ? 3.053 6.434 -9.640 1.00 94.50 184 GLY A CA 1
ATOM 1416 C C . GLY A 1 184 ? 2.402 5.665 -10.787 1.00 94.50 184 GLY A C 1
ATOM 1417 O O . GLY A 1 184 ? 1.397 6.115 -11.342 1.00 94.50 184 GLY A O 1
ATOM 1418 N N . PRO A 1 185 ? 2.960 4.510 -11.165 1.00 95.88 185 PRO A N 1
ATOM 1419 C CA . PRO A 1 185 ? 2.356 3.642 -12.163 1.00 95.88 185 PRO A CA 1
ATOM 1420 C C . PRO A 1 185 ? 1.040 3.024 -11.659 1.00 95.88 185 PRO A C 1
ATOM 1422 O O . PRO A 1 185 ? 0.763 2.982 -10.461 1.00 95.88 185 PRO A O 1
ATOM 1425 N N . SER A 1 186 ? 0.225 2.510 -12.581 1.00 95.62 186 SER A N 1
ATOM 1426 C CA . SER A 1 186 ? -1.033 1.798 -12.266 1.00 95.62 186 SER A CA 1
ATOM 1427 C C . SER A 1 186 ? -0.893 0.279 -12.296 1.00 95.62 186 SER A C 1
ATOM 1429 O O . SER A 1 186 ? -1.857 -0.421 -11.966 1.00 95.62 186 SER A O 1
ATOM 1431 N N . ARG A 1 187 ? 0.269 -0.234 -12.726 1.00 96.56 187 ARG A N 1
ATOM 1432 C CA . ARG A 1 187 ? 0.492 -1.663 -12.956 1.00 96.56 187 ARG A CA 1
ATOM 1433 C C . ARG A 1 187 ? 1.842 -2.157 -12.444 1.00 96.56 187 ARG A C 1
ATOM 1435 O O . ARG A 1 187 ? 2.874 -1.529 -12.677 1.00 96.56 187 ARG A O 1
ATOM 1442 N N . ALA A 1 188 ? 1.822 -3.350 -11.860 1.00 96.31 188 ALA A N 1
ATOM 1443 C CA . ALA A 1 188 ? 2.982 -4.120 -11.426 1.00 96.31 188 ALA A CA 1
ATOM 1444 C C . ALA A 1 188 ? 3.594 -4.953 -12.575 1.00 96.31 188 ALA A C 1
ATOM 1446 O O . ALA A 1 188 ? 3.758 -6.166 -12.458 1.00 96.31 188 ALA A O 1
ATOM 1447 N N . ASP A 1 189 ? 3.882 -4.327 -13.718 1.00 96.12 189 ASP A N 1
ATOM 1448 C CA . ASP A 1 189 ? 4.352 -5.013 -14.931 1.00 96.12 189 ASP A CA 1
ATOM 1449 C C . ASP A 1 189 ? 5.505 -4.220 -15.584 1.00 96.12 189 ASP A C 1
ATOM 1451 O O . ASP A 1 189 ? 5.273 -3.117 -16.081 1.00 96.12 189 ASP A O 1
ATOM 1455 N N . PRO A 1 190 ? 6.749 -4.745 -15.599 1.00 94.94 190 PRO A N 1
ATOM 1456 C CA . PRO A 1 190 ? 7.909 -4.040 -16.143 1.00 94.94 190 PRO A CA 1
ATOM 1457 C C . PRO A 1 190 ? 7.837 -3.826 -17.660 1.00 94.94 190 PRO A C 1
ATOM 1459 O O . PRO A 1 190 ? 8.480 -2.910 -18.165 1.00 94.94 190 PRO A O 1
ATOM 1462 N N . GLY A 1 191 ? 7.070 -4.639 -18.396 1.00 95.00 191 GLY A N 1
ATOM 1463 C CA . GLY A 1 191 ? 6.842 -4.435 -19.828 1.00 95.00 191 GLY A CA 1
ATOM 1464 C C . GLY A 1 191 ? 5.765 -3.386 -20.114 1.00 95.00 191 GLY A C 1
ATOM 1465 O O . GLY A 1 191 ? 5.706 -2.842 -21.218 1.00 95.00 191 GLY A O 1
ATOM 1466 N N . ASN A 1 192 ? 4.904 -3.092 -19.132 1.00 95.44 192 ASN A N 1
ATOM 1467 C CA . ASN A 1 192 ? 3.826 -2.115 -19.245 1.00 95.44 192 ASN A CA 1
ATOM 1468 C C . ASN A 1 192 ? 3.358 -1.612 -17.867 1.00 95.44 192 ASN A C 1
ATOM 1470 O O . ASN A 1 192 ? 2.376 -2.106 -17.308 1.00 95.44 192 ASN A O 1
ATOM 1474 N N . LEU A 1 193 ? 3.993 -0.544 -17.376 1.00 94.50 193 LEU A N 1
ATOM 1475 C CA . LEU A 1 193 ? 3.669 0.108 -16.096 1.00 94.50 193 LEU A CA 1
ATOM 1476 C C . LEU A 1 193 ? 2.280 0.791 -16.064 1.00 94.50 193 LEU A C 1
ATOM 1478 O O . LEU A 1 193 ? 1.836 1.299 -15.030 1.00 94.50 193 LEU A O 1
ATOM 1482 N N . GLY A 1 194 ? 1.557 0.777 -17.186 1.00 95.69 194 GLY A N 1
ATOM 1483 C CA . GLY A 1 194 ? 0.229 1.354 -17.321 1.00 95.69 194 GLY A CA 1
ATOM 1484 C C . GLY A 1 194 ? 0.237 2.876 -17.424 1.00 95.69 194 GLY A C 1
ATOM 1485 O O . GLY A 1 194 ? 1.170 3.494 -17.927 1.00 95.69 194 GLY A O 1
ATOM 1486 N N . LYS A 1 195 ? -0.865 3.481 -16.982 1.00 95.94 195 LYS A N 1
ATOM 1487 C CA . LYS A 1 195 ? -1.035 4.936 -16.896 1.00 95.94 195 LYS A CA 1
ATOM 1488 C C . LYS A 1 195 ? -0.494 5.464 -15.570 1.00 95.94 195 LYS A C 1
ATOM 1490 O O . LYS A 1 195 ? -0.440 4.722 -14.588 1.00 95.94 195 LYS A O 1
ATOM 1495 N N . THR A 1 196 ? -0.205 6.758 -15.536 1.00 95.50 196 THR A N 1
ATOM 1496 C CA . THR A 1 196 ? 0.054 7.491 -14.298 1.00 95.50 196 THR A CA 1
ATOM 1497 C C . THR A 1 196 ? -1.200 7.540 -13.428 1.00 95.50 196 THR A C 1
ATOM 1499 O O . THR A 1 196 ? -2.288 7.872 -13.903 1.00 95.50 196 THR A O 1
ATOM 1502 N N . VAL A 1 197 ? -1.033 7.217 -12.151 1.00 96.75 197 VAL A N 1
ATOM 1503 C CA . VAL A 1 197 ? -2.018 7.382 -11.083 1.00 96.75 197 VAL A CA 1
ATOM 1504 C C . VAL A 1 197 ? -1.610 8.589 -10.259 1.00 96.75 197 VAL A C 1
ATOM 1506 O O . VAL A 1 197 ? -0.477 8.651 -9.784 1.00 96.75 197 VAL A O 1
ATOM 1509 N N . ASN A 1 198 ? -2.537 9.528 -10.091 1.00 95.94 198 ASN A N 1
ATOM 1510 C CA . ASN A 1 198 ? -2.346 10.690 -9.234 1.00 95.94 198 ASN A CA 1
ATOM 1511 C C . ASN A 1 198 ? -2.836 10.347 -7.828 1.00 95.94 198 ASN A C 1
ATOM 1513 O O . ASN A 1 198 ? -4.000 9.994 -7.648 1.00 95.94 198 ASN A O 1
ATOM 1517 N N . TYR A 1 199 ? -1.946 10.462 -6.852 1.00 94.94 199 TYR A N 1
ATOM 1518 C CA . TYR A 1 199 ? -2.267 10.404 -5.434 1.00 94.94 199 TYR A CA 1
ATOM 1519 C C . TYR A 1 199 ? -2.448 11.844 -4.978 1.00 94.94 199 TYR A C 1
ATOM 1521 O O . TYR A 1 199 ? -1.459 12.556 -4.853 1.00 94.94 199 TYR A O 1
ATOM 1529 N N . ASP A 1 200 ? -3.694 12.279 -4.819 1.00 92.44 200 ASP A N 1
ATOM 1530 C CA . ASP A 1 200 ? -4.046 13.644 -4.426 1.00 92.44 200 ASP A CA 1
ATOM 1531 C C . ASP A 1 200 ? -4.759 13.619 -3.075 1.00 92.44 200 ASP A C 1
ATOM 1533 O O . ASP A 1 200 ? -5.698 12.843 -2.884 1.00 92.44 200 ASP A O 1
ATOM 1537 N N . ASN A 1 201 ? -4.281 14.445 -2.146 1.00 89.69 201 ASN A N 1
ATOM 1538 C CA . ASN A 1 201 ? -4.763 14.531 -0.772 1.00 89.69 201 ASN A CA 1
ATOM 1539 C C . ASN A 1 201 ? -4.819 13.161 -0.061 1.00 89.69 201 ASN A C 1
ATOM 1541 O O . ASN A 1 201 ? -5.800 12.809 0.597 1.00 89.69 201 ASN A O 1
ATOM 1545 N N . VAL A 1 202 ? -3.771 12.354 -0.244 1.00 91.56 202 VAL A N 1
ATOM 1546 C CA . VAL A 1 202 ? -3.675 11.003 0.326 1.00 91.56 202 VAL A CA 1
ATOM 1547 C C . VAL A 1 202 ? -2.920 11.037 1.654 1.00 91.56 202 VAL A C 1
ATOM 1549 O O . VAL A 1 202 ? -1.897 11.705 1.762 1.00 91.56 202 VAL A O 1
ATOM 1552 N N . ASP A 1 203 ? -3.387 10.266 2.640 1.00 92.38 203 ASP A N 1
ATOM 1553 C CA . ASP A 1 203 ? -2.659 9.997 3.888 1.00 92.38 203 ASP A CA 1
ATOM 1554 C C . ASP A 1 203 ? -1.295 9.338 3.575 1.00 92.38 203 ASP A C 1
ATOM 1556 O O . ASP A 1 203 ? -1.269 8.220 3.029 1.00 92.38 203 ASP A O 1
ATOM 1560 N N . PRO A 1 204 ? -0.157 9.982 3.909 1.00 93.06 204 PRO A N 1
ATOM 1561 C CA . PRO A 1 204 ? 1.166 9.468 3.583 1.00 93.06 204 PRO A CA 1
ATOM 1562 C C . PRO A 1 204 ? 1.415 8.047 4.078 1.00 93.06 204 PRO A C 1
ATOM 1564 O O . PRO A 1 204 ? 1.989 7.252 3.330 1.00 93.06 204 PRO A O 1
ATOM 1567 N N . TRP A 1 205 ? 0.923 7.694 5.268 1.00 94.81 205 TRP A N 1
ATOM 1568 C CA . TRP A 1 205 ? 1.143 6.388 5.893 1.00 94.81 205 TRP A CA 1
ATOM 1569 C C . TRP A 1 205 ? 0.479 5.239 5.114 1.00 94.81 205 TRP A C 1
ATOM 1571 O O . TRP A 1 205 ? 0.953 4.098 5.138 1.00 94.81 205 TRP A O 1
ATOM 1581 N N . ARG A 1 206 ? -0.588 5.541 4.360 1.00 95.38 206 ARG A N 1
ATOM 1582 C CA . ARG A 1 206 ? -1.332 4.582 3.520 1.00 95.38 206 ARG A CA 1
ATOM 1583 C C . ARG A 1 206 ? -0.831 4.514 2.076 1.00 95.38 206 ARG A C 1
ATOM 1585 O O . ARG A 1 206 ? -1.304 3.686 1.299 1.00 95.38 206 ARG A O 1
ATOM 1592 N N . SER A 1 207 ? 0.089 5.390 1.689 1.00 95.38 207 SER A N 1
ATOM 1593 C CA . SER A 1 207 ? 0.504 5.584 0.297 1.00 95.38 207 SER A CA 1
ATOM 1594 C C . SER A 1 207 ? 1.701 4.713 -0.119 1.00 95.38 207 SER A C 1
ATOM 1596 O O . SER A 1 207 ? 2.365 4.078 0.702 1.00 95.38 207 SER A O 1
ATOM 1598 N N . ILE A 1 208 ? 2.062 4.741 -1.407 1.00 96.06 208 ILE A N 1
ATOM 1599 C CA . ILE A 1 208 ? 3.339 4.170 -1.881 1.00 96.06 208 ILE A CA 1
ATOM 1600 C C . ILE A 1 208 ? 4.575 4.966 -1.426 1.00 96.06 208 ILE A C 1
ATOM 1602 O O . ILE A 1 208 ? 5.695 4.451 -1.488 1.00 96.06 208 ILE A O 1
ATOM 1606 N N . PHE A 1 209 ? 4.384 6.207 -0.973 1.00 95.25 209 PHE A N 1
ATOM 1607 C CA . PHE A 1 209 ? 5.438 7.129 -0.542 1.00 95.25 209 PHE A CA 1
ATOM 1608 C C . PHE A 1 209 ? 5.776 7.001 0.942 1.00 95.25 209 PHE A C 1
ATOM 1610 O O . PHE A 1 209 ? 6.798 7.522 1.375 1.00 95.25 209 PHE A O 1
ATOM 1617 N N . ASP A 1 210 ? 4.955 6.264 1.688 1.00 93.38 210 ASP A N 1
ATOM 1618 C CA . ASP A 1 210 ? 5.172 5.897 3.081 1.00 93.38 210 ASP A CA 1
ATOM 1619 C C . ASP A 1 210 ? 6.626 5.452 3.348 1.00 93.38 210 ASP A C 1
ATOM 1621 O O . ASP A 1 210 ? 7.137 4.621 2.586 1.00 93.38 210 ASP A O 1
ATOM 1625 N N . PRO A 1 211 ? 7.303 5.966 4.392 1.00 92.00 211 PRO A N 1
ATOM 1626 C CA . PRO A 1 211 ? 8.713 5.677 4.637 1.00 92.00 211 PRO A CA 1
ATOM 1627 C C . PRO A 1 211 ? 8.985 4.254 5.141 1.00 92.00 211 PRO A C 1
ATOM 1629 O O . PRO A 1 211 ? 10.125 3.801 5.017 1.00 92.00 211 PRO A O 1
ATOM 1632 N N . ASP A 1 212 ? 7.988 3.530 5.666 1.00 94.88 212 ASP A N 1
ATOM 1633 C CA . ASP A 1 212 ? 8.225 2.199 6.228 1.00 94.88 212 ASP A CA 1
ATOM 1634 C C . ASP A 1 212 ? 8.725 1.216 5.160 1.00 94.88 212 ASP A C 1
ATOM 1636 O O . ASP A 1 212 ? 8.204 1.113 4.041 1.00 94.88 212 ASP A O 1
ATOM 1640 N N . ALA A 1 213 ? 9.750 0.444 5.511 1.00 94.12 213 ALA A N 1
ATOM 1641 C CA . ALA A 1 213 ? 10.254 -0.634 4.673 1.00 94.12 213 ALA A CA 1
ATOM 1642 C C . ALA A 1 213 ? 9.397 -1.898 4.838 1.00 94.12 213 ALA A C 1
ATOM 1644 O O . ALA A 1 213 ? 9.018 -2.259 5.959 1.00 94.12 213 ALA A O 1
ATOM 1645 N N . ALA A 1 214 ? 9.133 -2.580 3.719 1.00 96.38 214 ALA A N 1
ATOM 1646 C CA . ALA A 1 214 ? 8.791 -3.995 3.769 1.00 96.38 214 ALA A CA 1
ATOM 1647 C C . ALA A 1 214 ? 10.043 -4.774 4.205 1.00 96.38 214 ALA A C 1
ATOM 1649 O O . ALA A 1 214 ? 11.164 -4.384 3.877 1.00 96.38 214 ALA A O 1
ATOM 1650 N N . ASP A 1 215 ? 9.863 -5.869 4.936 1.00 96.62 215 ASP A N 1
ATOM 1651 C CA . ASP A 1 215 ? 10.974 -6.683 5.446 1.00 96.62 215 ASP A CA 1
ATOM 1652 C C . ASP A 1 215 ? 11.696 -7.431 4.309 1.00 96.62 215 ASP A C 1
ATOM 1654 O O . ASP A 1 215 ? 12.828 -7.888 4.467 1.00 96.62 215 ASP A O 1
ATOM 1658 N N . PHE A 1 216 ? 11.045 -7.547 3.148 1.00 94.94 216 PHE A N 1
ATOM 1659 C CA . PHE A 1 216 ? 11.571 -8.169 1.943 1.00 94.94 216 PHE A CA 1
ATOM 1660 C C . PHE A 1 216 ? 11.024 -7.480 0.685 1.00 94.94 216 PHE A C 1
ATOM 1662 O O . PHE A 1 216 ? 9.890 -7.001 0.670 1.00 94.94 216 PHE A O 1
ATOM 1669 N N . ILE A 1 217 ? 11.828 -7.469 -0.380 1.00 97.19 217 ILE A N 1
ATOM 1670 C CA . ILE A 1 217 ? 11.429 -7.026 -1.718 1.00 97.19 217 ILE A CA 1
ATOM 1671 C C . ILE A 1 217 ? 11.457 -8.249 -2.630 1.00 97.19 217 ILE A C 1
ATOM 1673 O O . ILE A 1 217 ? 12.522 -8.804 -2.911 1.00 97.19 217 ILE A O 1
ATOM 1677 N N . ALA A 1 218 ? 10.287 -8.663 -3.101 1.00 97.62 218 ALA A N 1
ATOM 1678 C CA . ALA A 1 218 ? 10.143 -9.840 -3.934 1.00 97.62 218 ALA A CA 1
ATOM 1679 C C . ALA A 1 218 ? 10.692 -9.608 -5.348 1.00 97.62 218 ALA A C 1
ATOM 1681 O O . ALA A 1 218 ? 10.489 -8.535 -5.923 1.00 97.62 218 ALA A O 1
ATOM 1682 N N . PRO A 1 219 ? 11.380 -10.592 -5.952 1.00 96.94 219 PRO A N 1
ATOM 1683 C CA . PRO A 1 219 ? 11.733 -10.505 -7.361 1.00 96.94 219 PRO A CA 1
ATOM 1684 C C . PRO A 1 219 ? 10.464 -10.554 -8.218 1.00 96.94 219 PRO A C 1
ATOM 1686 O O . PRO A 1 219 ? 9.494 -11.220 -7.863 1.00 96.94 219 PRO A O 1
ATOM 1689 N N . TYR A 1 220 ? 10.463 -9.885 -9.370 1.00 97.06 220 TYR A N 1
ATOM 1690 C CA . TYR A 1 220 ? 9.387 -10.063 -10.342 1.00 97.06 220 TYR A CA 1
ATOM 1691 C C . TYR A 1 220 ? 9.278 -11.538 -10.764 1.00 97.06 220 TYR A C 1
ATOM 1693 O O . TYR A 1 220 ? 10.277 -12.153 -11.130 1.00 97.06 220 TYR A O 1
ATOM 1701 N N . ALA A 1 221 ? 8.069 -12.102 -10.699 1.00 94.62 221 ALA A N 1
ATOM 1702 C CA . ALA A 1 221 ? 7.830 -13.521 -10.978 1.00 94.62 221 ALA A CA 1
ATOM 1703 C C . ALA A 1 221 ? 7.782 -13.852 -12.483 1.00 94.62 221 ALA A C 1
ATOM 1705 O O . ALA A 1 221 ? 7.882 -15.017 -12.861 1.00 94.62 221 ALA A O 1
ATOM 1706 N N . GLY A 1 222 ? 7.600 -12.841 -13.339 1.00 92.69 222 GLY A N 1
ATOM 1707 C CA . GLY A 1 222 ? 7.582 -12.994 -14.792 1.00 92.69 222 GLY A CA 1
ATOM 1708 C C . GLY A 1 222 ? 8.958 -12.821 -15.439 1.00 92.69 222 GLY A C 1
ATOM 1709 O O . GLY A 1 222 ? 9.984 -12.684 -14.774 1.00 92.69 222 GLY A O 1
ATOM 1710 N N . ASN A 1 223 ? 8.974 -12.785 -16.771 1.00 93.19 223 ASN A N 1
ATOM 1711 C CA . ASN A 1 223 ? 10.192 -12.527 -17.533 1.00 93.19 223 ASN A CA 1
ATOM 1712 C C . ASN A 1 223 ? 10.503 -11.030 -17.566 1.00 93.19 223 ASN A C 1
ATOM 1714 O O . ASN A 1 223 ? 9.617 -10.214 -17.824 1.00 93.19 223 ASN A O 1
ATOM 1718 N N . CYS A 1 224 ? 11.769 -10.683 -17.355 1.00 93.25 224 CYS A N 1
ATOM 1719 C CA . CYS A 1 224 ? 12.225 -9.314 -17.542 1.00 93.25 224 CYS A CA 1
ATOM 1720 C C . CYS A 1 224 ? 12.380 -8.981 -19.034 1.00 93.25 224 CYS A C 1
ATOM 1722 O O . CYS A 1 224 ? 12.884 -9.833 -19.773 1.00 93.25 224 CYS A O 1
ATOM 1724 N N . PRO A 1 225 ? 11.947 -7.781 -19.464 1.00 87.56 225 PRO A N 1
ATOM 1725 C CA . PRO A 1 225 ? 12.151 -7.300 -20.826 1.00 87.56 225 PRO A CA 1
ATOM 1726 C C . PRO A 1 225 ? 13.622 -6.975 -21.124 1.00 87.56 225 PRO A C 1
ATOM 1728 O O . PRO A 1 225 ? 14.406 -6.753 -20.167 1.00 87.56 225 PRO A O 1
#

Organism: NCBI:txid578943

Solvent-accessible surface area (backbone atoms only — not comparable to full-atom values): 13045 Å² total; per-residue (Å²): 134,84,92,84,90,87,88,83,88,80,87,79,84,82,80,82,80,81,79,79,80,81,71,83,75,72,80,78,75,77,70,74,34,47,62,69,82,79,46,44,35,64,64,55,48,41,52,48,44,59,72,77,54,42,80,58,37,48,53,66,59,53,44,42,24,40,32,76,47,34,66,23,32,78,45,69,46,94,84,47,83,51,30,37,33,36,27,42,33,31,33,31,75,25,34,32,68,41,60,46,23,38,27,38,36,30,45,99,86,35,26,31,36,32,40,24,54,47,42,43,71,58,49,91,88,34,62,75,81,73,75,48,74,55,52,84,92,38,77,39,65,66,34,80,42,84,46,73,39,83,30,76,73,5,74,77,50,52,41,49,52,60,34,39,37,41,28,52,30,52,49,90,86,56,63,56,41,28,28,25,40,36,66,45,66,41,31,71,34,78,87,55,38,70,54,83,39,78,42,69,77,23,46,42,84,34,21,73,73,32,85,77,78,44,90,57,69,41,73,53,88,69,84,73,126

Foldseek 3Di:
DDDDDDDDDDDDDDDDPPPPPPDPPDPPPQPAADQPLVQWFPVSVLVVCCVLPPFFRAQVSNCSRQPVRVVFDKDADPPQPQKIWTWAWELQQLADIDIFTKIFGADPRRTTQWIDTQQHTSDPRGDDDDQDDAPPVLCDDWDKDWDWAAQVSSVVHDGIFIKIKTARSPDPVPQRRIFIWGWAFRTPHSVDSHDIDIRGRGRLCRHPNHRDDIPD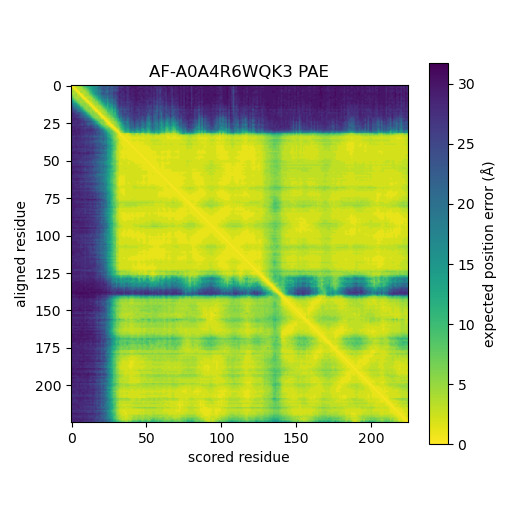HHYNPDDHD

Sequence (225 aa):
MFLTSGCVGQAFALGLFCAVLGGFVSPSSAQSGIDFHSVVTLQDMRQLIMTQFPLGTDRQTLRNAFVDGGKATLREHPSRKGSEKYLYDINLCRIYVWRWNISADFDANGRLQQAYINGFAVFPDGITVPPVAPDAAHQATQKISEMQRPRPEADRGEKSLAYMLLDLDGNPATIEDQSLLGTGPSRADPGNLGKTVNYDNVDPWRSIFDPDAADFIAPYAGNCP

Mean predicted aligned error: 9.2 Å

pLDDT: mean 86.89, std 17.09, range [40.03, 98.69]

Nearest PDB structures (foldseek):
  4zej-assembly2_B  TM=5.404E-01  e=2.804E+00  Stutzerimonas stutzeri
  3s0z-assembly2_B  TM=5.093E-01  e=8.045E+00  Escherichia coli
  4xrw-assembly1_A  TM=2.828E-01  e=5.036E+00  Amycolatopsis orientalis
  4fww-assembly1_A  TM=1.848E-01  e=2.219E+00  Homo sapiens

Radius of gyration: 27.7 Å; Cα contacts (8 Å, |Δi|>4): 417; chains: 1; bounding box: 46×88×98 Å

Secondary structure (DSSP, 8-state):
-------------------------------PPP-TTT--BHHHHHHHHHHHS-TT-BHHHHHIIIIIIT-PEEEE-SSSTTEEEEEEEEEETTTEEEEEEEEEEE-TTSBEEEEEETTEES-TTS-PPPPPPPPTT-----EEEEEEEE-TT-TTS--EEEEEEEESSS-TT--SSEEEEEEEESBS-TT---SEEEEEEE-GGGSTT--PPPS-EEEPSS---